Protein AF-A0A1B8FRL0-F1 (afdb_monomer)

Solvent-accessible surface area (backbone atoms only — not comparable to full-atom values): 14614 Å² total; per-residue (Å²): 137,57,70,70,60,54,52,58,45,58,75,68,48,76,83,68,97,55,94,63,95,62,62,78,92,55,54,67,42,92,89,38,50,56,71,70,42,67,33,28,34,38,44,54,77,81,71,46,61,66,55,52,24,30,45,52,52,53,57,55,42,36,40,50,78,87,56,102,54,35,40,46,79,61,64,74,80,49,64,23,73,52,76,58,55,95,91,50,58,76,37,49,47,80,60,46,39,52,46,57,55,28,57,75,41,50,28,51,93,36,44,50,68,48,98,86,72,48,64,35,46,56,68,92,59,64,54,44,37,34,31,39,65,66,18,44,53,26,54,32,29,37,42,36,23,63,43,48,72,36,45,77,68,38,72,44,60,38,45,47,77,52,46,33,62,51,46,43,40,28,69,73,66,63,42,55,42,54,57,43,65,76,68,33,66,68,64,66,28,67,75,76,50,51,71,44,67,42,60,48,40,68,68,64,57,46,62,80,47,32,91,79,74,42,83,82,66,68,53,72,70,50,43,50,53,45,46,45,66,35,31,64,66,44,66,63,40,15,60,76,48,70,22,36,28,68,77,71,60,78,85,56,56,51,81,94

Mean predicted aligned error: 7.61 Å

Radius of gyration: 21.05 Å; Cα contacts (8 Å, |Δi|>4): 402; chains: 1; bounding box: 63×31×58 Å

Sequence (256 aa):
MSQDTRDSYQERAPLRSSDGWFPAELASTGQNIQQSDRCSLIVPEPISPRNRALWAKIVLMLYHFDGPRITLFGGDMPTAIVRPNCAGPNPVTVEDFSTWSYVEPTVFENMAMTSTGTVVFHHWISGVFLADQETLDTGRLLLCDFYNNGSLRASARVWPMFTEDLYNFIVGLGKPVSGLIEDDGWINDEEAQAPEDMEKPILEILETKAKFFDVDERGAELWRQDIESYAPGYLEMEEAGGGMAVGYDHANFREC

Nearest PDB structures (foldseek):
  2vhh-assembly1_C  TM=4.995E-01  e=1.753E+00  Drosophila melanogaster
  5njt-assembly1_x  TM=2.965E-01  e=3.659E+00  Bacillus subtilis subsp. subtilis str. 168
  3sgg-assembly1_A  TM=3.737E-01  e=5.621E+00  Bacteroides thetaiotaomicron
  6qzk-assembly1_A  TM=3.964E-01  e=9.761E+00  Clostridium butyricum
  4x7r-assembly2_B  TM=1.863E-01  e=5.976E+00  Staphylococcus aureus subsp. aureus 21178

Structure (mmCIF, N/CA/C/O backbone):
data_AF-A0A1B8FRL0-F1
#
_entry.id   AF-A0A1B8FRL0-F1
#
loop_
_atom_site.group_PDB
_atom_site.id
_atom_site.type_symbol
_atom_site.label_atom_id
_atom_site.label_alt_id
_atom_site.label_comp_id
_atom_site.label_asym_id
_atom_site.label_entity_id
_atom_site.labe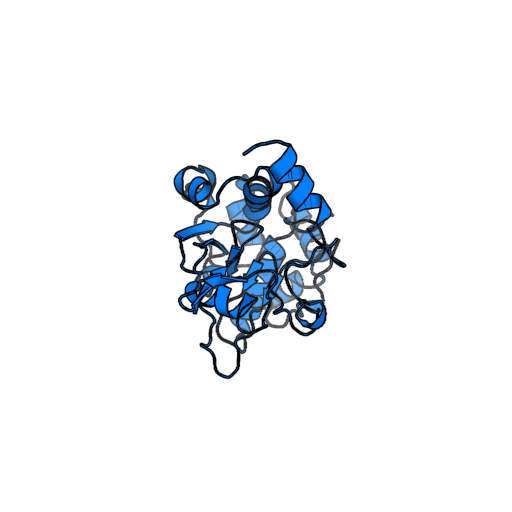l_seq_id
_atom_site.pdbx_PDB_ins_code
_atom_site.Cartn_x
_atom_site.Cartn_y
_atom_site.Cartn_z
_atom_site.occupancy
_atom_site.B_iso_or_equiv
_atom_site.auth_seq_id
_atom_site.auth_comp_id
_atom_site.auth_asym_id
_atom_site.auth_atom_id
_atom_site.pdbx_PDB_model_num
ATOM 1 N N . MET A 1 1 ? 40.681 8.228 -24.308 1.00 61.91 1 MET A N 1
ATOM 2 C CA . MET A 1 1 ? 39.744 9.152 -24.986 1.00 61.91 1 MET A CA 1
ATOM 3 C C . MET A 1 1 ? 40.361 10.543 -24.954 1.00 61.91 1 MET A C 1
ATOM 5 O O . MET A 1 1 ? 40.646 11.000 -23.852 1.00 61.91 1 MET A O 1
ATOM 9 N N . SER A 1 2 ? 40.650 11.158 -26.106 1.00 88.19 2 SER A N 1
ATOM 10 C CA . SER A 1 2 ? 41.210 12.522 -26.163 1.00 88.19 2 SER A CA 1
ATOM 11 C C . SER A 1 2 ? 40.104 13.578 -26.070 1.00 88.19 2 SER A C 1
ATOM 13 O O . SER A 1 2 ? 38.936 13.263 -26.307 1.00 88.19 2 SER A O 1
ATOM 15 N N . GLN A 1 3 ? 40.474 14.815 -25.734 1.00 85.69 3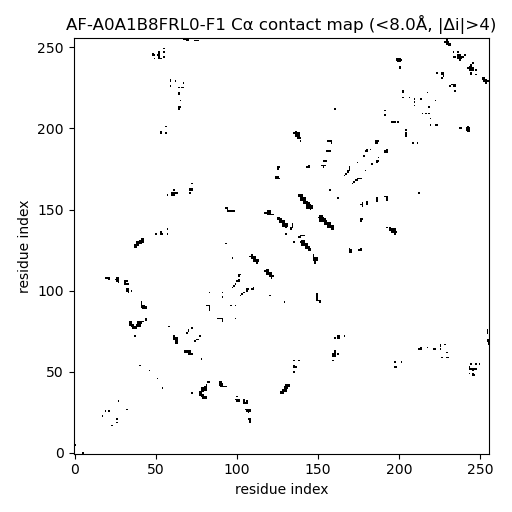 GLN A N 1
ATOM 16 C CA . GLN A 1 3 ? 39.544 15.946 -25.679 1.00 85.69 3 GLN A CA 1
ATOM 17 C C . GLN A 1 3 ? 38.886 16.196 -27.046 1.00 85.69 3 GLN A C 1
ATOM 19 O O . GLN A 1 3 ? 37.664 16.200 -27.131 1.00 85.69 3 GLN A O 1
ATOM 24 N N . ASP A 1 4 ? 39.676 16.183 -28.122 1.00 88.88 4 ASP A N 1
ATOM 25 C CA . ASP A 1 4 ? 39.189 16.330 -29.502 1.00 88.88 4 ASP A CA 1
ATOM 26 C C . ASP A 1 4 ? 38.116 15.297 -29.888 1.00 88.88 4 ASP A C 1
ATOM 28 O O . ASP A 1 4 ? 37.200 15.584 -30.656 1.00 88.88 4 ASP A O 1
ATOM 32 N N . THR A 1 5 ? 38.195 14.077 -29.336 1.00 84.75 5 THR A N 1
ATOM 33 C CA . THR A 1 5 ? 37.187 13.032 -29.595 1.00 84.75 5 THR A CA 1
ATOM 34 C C . THR A 1 5 ? 35.846 13.380 -28.943 1.00 84.75 5 THR A C 1
ATOM 36 O O . THR A 1 5 ? 34.791 13.100 -29.512 1.00 84.75 5 THR A O 1
ATOM 39 N N . ARG A 1 6 ? 35.878 13.975 -27.742 1.00 79.00 6 ARG A N 1
ATOM 40 C CA . ARG A 1 6 ? 34.675 14.389 -27.006 1.00 79.00 6 ARG A CA 1
ATOM 41 C C . ARG A 1 6 ? 34.032 15.608 -27.655 1.00 79.00 6 ARG A C 1
ATOM 43 O O . ARG A 1 6 ? 32.820 15.603 -27.847 1.00 79.00 6 ARG A O 1
ATOM 50 N N . ASP A 1 7 ? 34.842 16.582 -28.052 1.00 86.56 7 ASP A N 1
ATOM 51 C CA . ASP A 1 7 ? 34.367 17.819 -28.675 1.00 86.56 7 ASP A CA 1
ATOM 52 C C . ASP A 1 7 ? 33.749 17.525 -30.054 1.00 86.56 7 ASP A C 1
ATOM 54 O O . ASP A 1 7 ? 32.621 17.927 -30.326 1.00 86.56 7 ASP A O 1
ATOM 58 N N . SER A 1 8 ? 34.390 16.674 -30.867 1.00 86.00 8 SER A N 1
ATOM 59 C CA . SER A 1 8 ? 33.831 16.218 -32.151 1.00 86.00 8 SER A CA 1
ATOM 60 C C . SER A 1 8 ? 32.532 15.413 -32.005 1.00 86.00 8 SER A C 1
ATOM 62 O O . SER A 1 8 ? 31.704 15.390 -32.920 1.00 86.00 8 SER A O 1
ATOM 64 N N . TYR A 1 9 ? 32.341 14.694 -30.896 1.00 81.12 9 TYR A N 1
ATOM 65 C CA . TYR A 1 9 ? 31.063 14.039 -30.618 1.00 81.12 9 TYR A CA 1
ATOM 66 C C . TYR A 1 9 ? 29.990 15.069 -30.258 1.00 81.12 9 TYR A C 1
ATOM 68 O O . TYR A 1 9 ? 28.919 15.023 -30.847 1.00 81.12 9 TYR A O 1
ATOM 76 N N . GLN A 1 10 ? 30.287 16.008 -29.355 1.00 77.69 10 GLN A N 1
ATOM 77 C CA . GLN A 1 10 ? 29.355 17.060 -28.929 1.00 77.69 10 GLN A CA 1
ATOM 78 C C . GLN A 1 10 ? 28.904 17.950 -30.097 1.00 77.69 10 GLN A C 1
ATOM 80 O O . GLN A 1 10 ? 27.721 18.240 -30.214 1.00 77.69 10 GLN A O 1
ATOM 85 N N . GLU A 1 11 ? 29.808 18.315 -31.011 1.00 82.88 11 GLU A N 1
ATOM 86 C CA . GLU A 1 11 ? 29.469 19.114 -32.200 1.00 82.88 11 GLU A CA 1
ATOM 87 C C . GLU A 1 11 ? 28.570 18.374 -33.202 1.00 82.88 11 GLU A C 1
ATOM 89 O O . GLU A 1 11 ? 27.788 18.995 -33.921 1.00 82.88 11 GLU A O 1
ATOM 94 N N . ARG A 1 12 ? 28.692 17.043 -33.280 1.00 80.19 12 ARG A N 1
ATOM 95 C CA . ARG A 1 12 ? 27.896 16.201 -34.191 1.00 80.19 12 ARG A CA 1
ATOM 96 C C . ARG A 1 12 ? 26.628 15.662 -33.547 1.00 80.19 12 ARG A C 1
ATOM 98 O O . ARG A 1 12 ? 25.737 15.212 -34.265 1.00 80.19 12 ARG A O 1
ATOM 105 N N . ALA A 1 13 ? 26.571 15.647 -32.220 1.00 73.56 13 ALA A N 1
ATOM 106 C CA . ALA A 1 13 ? 25.409 15.210 -31.482 1.00 73.56 13 ALA A CA 1
ATOM 107 C C . ALA A 1 13 ? 24.308 16.261 -31.679 1.00 73.56 13 ALA A C 1
ATOM 109 O O . ALA A 1 13 ? 24.489 17.416 -31.292 1.00 73.56 13 ALA A O 1
ATOM 110 N N . PRO A 1 14 ? 23.173 15.904 -32.300 1.00 73.00 14 PRO A N 1
ATOM 111 C CA . PRO A 1 14 ? 22.072 16.840 -32.421 1.00 73.00 14 PRO A CA 1
ATOM 112 C C . PRO A 1 14 ? 21.607 17.239 -31.019 1.00 73.00 14 P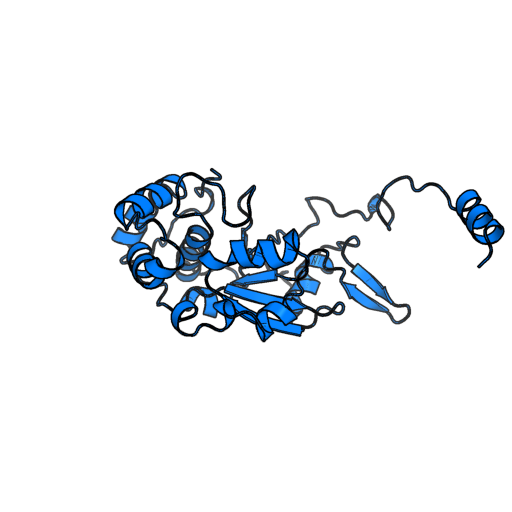RO A C 1
ATOM 114 O O . PRO A 1 14 ? 21.420 16.380 -30.151 1.00 73.00 14 PRO A O 1
ATOM 117 N N . LEU A 1 15 ? 21.401 18.540 -30.808 1.00 70.38 15 LEU A N 1
ATOM 118 C CA . LEU A 1 15 ? 20.682 19.015 -29.633 1.00 70.38 15 LEU A CA 1
ATOM 119 C C . LEU A 1 15 ? 19.299 18.368 -29.659 1.00 70.38 15 LEU A C 1
ATOM 121 O O . LEU A 1 15 ? 18.552 18.522 -30.629 1.00 70.38 15 LEU A O 1
ATOM 125 N N . ARG A 1 16 ? 18.983 17.594 -28.621 1.00 64.62 16 ARG A N 1
ATOM 126 C CA . ARG A 1 16 ? 17.664 16.980 -28.510 1.00 64.62 16 ARG A CA 1
ATOM 127 C C . ARG A 1 16 ? 16.624 18.084 -28.354 1.00 64.62 16 ARG A C 1
ATOM 129 O O . ARG A 1 16 ? 16.852 19.070 -27.661 1.00 64.62 16 ARG A O 1
ATOM 136 N N . SER A 1 17 ? 15.474 17.899 -28.992 1.00 67.75 17 SER A N 1
ATOM 137 C CA . SER A 1 17 ? 14.321 18.791 -28.841 1.00 67.75 17 SER A CA 1
ATOM 138 C C . SER A 1 17 ? 13.636 18.654 -27.477 1.00 67.75 17 SER A C 1
ATOM 140 O O . SER A 1 17 ? 12.813 19.495 -27.132 1.00 67.75 17 SER A O 1
ATOM 142 N N . SER A 1 18 ? 13.949 17.595 -26.725 1.00 66.62 18 SER A N 1
ATOM 143 C CA . SER A 1 18 ? 13.399 17.290 -25.403 1.00 66.62 18 SER A CA 1
ATOM 144 C C . SER A 1 18 ? 14.363 16.433 -24.581 1.00 66.62 18 SER A C 1
ATOM 146 O O . SER A 1 18 ? 15.203 15.728 -25.144 1.00 66.62 18 SER A O 1
ATOM 148 N N . ASP A 1 19 ? 14.162 16.408 -23.264 1.00 65.94 19 ASP A N 1
ATOM 149 C CA . ASP A 1 19 ? 14.911 15.550 -22.331 1.00 65.94 19 ASP A CA 1
ATOM 150 C C . ASP A 1 19 ? 14.568 14.050 -22.475 1.00 65.94 19 ASP A C 1
ATOM 152 O O . ASP A 1 19 ? 15.320 13.183 -22.025 1.00 65.94 19 ASP A O 1
ATOM 156 N N . GLY A 1 20 ? 13.461 13.732 -23.158 1.00 63.09 20 GLY A N 1
ATOM 157 C CA . GLY A 1 20 ? 13.030 12.368 -23.470 1.00 63.09 20 GLY A CA 1
ATOM 158 C C . GLY A 1 20 ? 14.021 11.592 -24.348 1.00 63.09 20 GLY A C 1
ATOM 159 O O . GLY A 1 20 ? 14.711 12.145 -25.208 1.00 63.09 20 GLY A O 1
ATOM 160 N N . TRP A 1 21 ? 14.100 10.279 -24.121 1.00 67.31 21 TRP A N 1
ATOM 161 C CA . TRP A 1 21 ? 15.004 9.372 -24.843 1.00 67.31 21 TRP A CA 1
ATOM 162 C C . TRP A 1 21 ? 14.361 8.764 -26.101 1.00 67.31 21 TRP A C 1
ATOM 164 O O . TRP A 1 21 ? 15.054 8.140 -26.904 1.00 67.31 21 TRP A O 1
ATOM 174 N N . PHE A 1 22 ? 13.060 8.980 -26.284 1.00 68.00 22 PHE A N 1
ATOM 175 C CA . PHE A 1 22 ? 12.208 8.471 -27.360 1.00 68.00 22 PHE A CA 1
ATOM 176 C C . PHE A 1 22 ? 11.482 9.639 -28.056 1.00 68.00 22 PHE A C 1
ATOM 178 O O . PHE A 1 22 ? 11.450 10.750 -27.519 1.00 68.00 22 PHE A O 1
ATOM 185 N N . PRO A 1 23 ? 10.932 9.414 -29.265 1.00 71.81 23 PRO A N 1
ATOM 186 C CA . PRO A 1 23 ? 10.092 10.393 -29.953 1.00 71.81 23 PRO A CA 1
ATOM 187 C C . PRO A 1 23 ? 8.960 10.910 -29.055 1.00 71.81 23 PRO A C 1
ATOM 189 O O . PRO A 1 23 ? 8.396 10.145 -28.274 1.00 71.81 23 PRO A O 1
ATOM 192 N N . ALA A 1 24 ? 8.612 12.192 -29.182 1.00 71.44 24 ALA A N 1
ATOM 193 C CA . ALA A 1 24 ? 7.592 12.834 -28.346 1.00 71.44 24 ALA A CA 1
ATOM 194 C C . ALA A 1 24 ? 6.209 12.172 -28.486 1.00 71.44 24 ALA A C 1
ATOM 196 O O . ALA A 1 24 ? 5.407 12.205 -27.560 1.00 71.44 24 ALA A O 1
ATOM 197 N N . GLU A 1 25 ? 5.944 11.532 -29.624 1.00 72.62 25 GLU A N 1
ATOM 198 C CA . GLU A 1 25 ? 4.721 10.778 -29.900 1.00 72.62 25 GLU A CA 1
ATOM 199 C C . GLU A 1 25 ? 4.607 9.489 -29.072 1.00 72.62 25 GLU A C 1
ATOM 201 O O . GLU A 1 25 ? 3.514 8.942 -28.948 1.00 72.62 25 GLU A O 1
ATOM 206 N N . LEU A 1 26 ? 5.727 8.999 -28.530 1.00 69.44 26 LEU A N 1
ATOM 207 C CA . LEU A 1 26 ? 5.799 7.828 -27.653 1.00 69.44 26 LEU A CA 1
ATOM 208 C C . LEU A 1 26 ? 5.949 8.210 -26.178 1.00 69.44 26 LEU A C 1
ATOM 210 O O . LEU A 1 26 ? 6.105 7.322 -25.346 1.00 69.44 26 LEU A O 1
ATOM 214 N N . ALA A 1 27 ? 5.930 9.504 -25.853 1.00 70.12 27 ALA A N 1
ATOM 215 C CA . ALA A 1 27 ? 5.978 9.929 -24.468 1.00 70.12 27 ALA A CA 1
ATOM 216 C C . ALA A 1 27 ? 4.708 9.492 -23.731 1.00 70.12 27 ALA A C 1
ATOM 218 O O . ALA A 1 27 ? 3.590 9.579 -24.254 1.00 70.12 27 ALA A O 1
ATOM 219 N N . SER A 1 28 ? 4.892 9.044 -22.497 1.00 66.62 28 SER A N 1
ATOM 220 C CA . SER A 1 28 ? 3.807 8.774 -21.571 1.00 66.62 28 SER A CA 1
ATOM 221 C C . SER A 1 28 ? 2.913 10.009 -21.424 1.00 66.62 28 SER A C 1
ATOM 223 O O . SER A 1 28 ? 3.363 11.151 -21.309 1.00 66.62 28 SER A O 1
ATOM 225 N N . THR A 1 29 ? 1.604 9.782 -21.466 1.00 65.69 29 THR A N 1
ATOM 226 C CA . THR A 1 29 ? 0.595 10.820 -21.239 1.00 65.69 29 THR A CA 1
ATOM 227 C C . THR A 1 29 ? -0.251 10.418 -20.043 1.00 65.69 29 THR A C 1
ATOM 229 O O . THR A 1 29 ? -0.350 9.234 -19.731 1.00 65.69 29 THR A O 1
ATOM 232 N N . GLY A 1 30 ? -0.942 11.369 -19.411 1.00 62.75 30 GLY A N 1
ATOM 233 C CA . GLY A 1 30 ? -1.872 11.051 -18.319 1.00 62.75 30 GLY A CA 1
ATOM 234 C C . GLY A 1 30 ? -3.011 10.092 -18.709 1.00 62.75 30 GLY A C 1
ATOM 235 O O . GLY A 1 30 ? -3.699 9.586 -17.834 1.00 62.75 30 GLY A O 1
ATOM 236 N N . GLN A 1 31 ? -3.216 9.826 -20.006 1.00 61.41 31 GLN A N 1
ATOM 237 C CA . GLN A 1 31 ? -4.183 8.840 -20.504 1.00 61.41 31 GLN A CA 1
ATOM 238 C C . GLN A 1 31 ? -3.603 7.424 -20.609 1.00 61.41 31 GLN A C 1
ATOM 240 O O . GLN A 1 31 ? -4.361 6.457 -20.639 1.00 61.41 31 GLN A O 1
ATOM 245 N N . ASN A 1 32 ? -2.275 7.309 -20.668 1.00 64.81 32 ASN A N 1
ATOM 246 C CA . ASN A 1 32 ? -1.558 6.075 -20.972 1.00 64.81 32 ASN A CA 1
ATOM 247 C C . ASN A 1 32 ? -0.664 5.653 -19.806 1.00 64.81 32 ASN A C 1
ATOM 249 O O . ASN A 1 32 ? 0.248 4.879 -20.020 1.00 64.81 32 ASN A O 1
ATOM 253 N N . ILE A 1 33 ? -0.845 6.201 -18.606 1.00 67.94 33 ILE A N 1
ATOM 254 C CA . ILE A 1 33 ? -0.109 5.796 -17.407 1.00 67.94 33 ILE A CA 1
ATOM 255 C C . ILE A 1 33 ? -1.107 5.074 -16.512 1.00 67.94 33 ILE A C 1
ATOM 257 O O . ILE A 1 33 ? -2.189 5.598 -16.235 1.00 67.94 33 ILE A O 1
ATOM 261 N N . GLN A 1 34 ? -0.760 3.864 -16.076 1.00 69.50 34 GLN A N 1
ATOM 262 C CA . GLN A 1 34 ? -1.512 3.232 -15.001 1.00 69.50 34 GLN A CA 1
ATOM 263 C C . GLN A 1 34 ? -1.371 4.104 -13.758 1.00 69.50 34 GLN A C 1
ATOM 265 O O . GLN A 1 34 ? -0.268 4.541 -13.440 1.00 69.50 34 GLN A O 1
ATOM 270 N N . GLN A 1 35 ? -2.472 4.360 -13.053 1.00 63.19 35 GLN A N 1
ATOM 271 C CA . GLN A 1 35 ? -2.399 5.019 -11.753 1.00 63.19 35 GLN A CA 1
ATOM 272 C C . GLN A 1 35 ? -1.668 4.075 -10.794 1.00 63.19 35 GLN A C 1
ATOM 274 O O . GLN A 1 35 ? -2.270 3.185 -10.204 1.00 63.19 35 GLN A O 1
ATOM 279 N N . SER A 1 36 ? -0.351 4.221 -10.715 1.00 58.50 36 SER A N 1
ATOM 280 C CA . SER A 1 36 ? 0.500 3.637 -9.693 1.00 58.50 36 SER A CA 1
ATOM 281 C C . SER A 1 36 ? 1.115 4.794 -8.943 1.00 58.50 36 SER A C 1
ATOM 283 O O . SER A 1 36 ? 1.705 5.686 -9.556 1.00 58.50 36 SER A O 1
ATOM 285 N N . ASP A 1 37 ? 0.969 4.764 -7.635 1.00 70.00 37 ASP A N 1
ATOM 286 C CA . ASP A 1 37 ? 1.491 5.801 -6.767 1.00 70.00 37 ASP A CA 1
ATOM 287 C C . ASP A 1 37 ? 2.382 5.160 -5.698 1.00 70.00 37 ASP A C 1
ATOM 289 O O . ASP A 1 37 ? 2.670 3.958 -5.763 1.00 70.00 37 ASP A O 1
ATOM 293 N N . ARG A 1 38 ? 2.870 5.942 -4.738 1.00 77.94 38 ARG A N 1
ATOM 294 C CA . ARG A 1 38 ? 3.867 5.494 -3.757 1.00 77.94 38 ARG A CA 1
ATOM 295 C C . ARG A 1 38 ? 3.410 4.275 -2.961 1.00 77.94 38 ARG A C 1
ATOM 297 O O . ARG A 1 38 ? 4.268 3.488 -2.563 1.00 77.94 38 ARG A O 1
ATOM 304 N N . CYS A 1 39 ? 2.099 4.089 -2.781 1.00 88.62 39 CYS A N 1
ATOM 305 C CA . CYS A 1 39 ? 1.508 2.859 -2.261 1.00 88.62 39 CYS A CA 1
ATOM 306 C C . CYS A 1 39 ? 0.394 2.324 -3.179 1.00 88.62 39 CYS A C 1
ATOM 308 O O . CYS A 1 39 ? -0.570 3.028 -3.473 1.00 88.62 39 CYS A O 1
ATOM 310 N N . SER A 1 40 ? 0.494 1.069 -3.625 1.00 92.00 40 SER A N 1
ATOM 311 C CA . SER A 1 40 ? -0.472 0.472 -4.563 1.00 92.00 40 SER A CA 1
ATOM 312 C C . SER A 1 40 ? -1.128 -0.801 -4.009 1.00 92.00 40 SER A C 1
ATOM 314 O O . SER A 1 40 ? -0.440 -1.743 -3.621 1.00 92.00 40 SER A O 1
ATOM 316 N N . LEU A 1 41 ? -2.463 -0.854 -4.000 1.00 94.94 41 LEU A N 1
ATOM 317 C CA . LEU A 1 41 ? -3.252 -2.012 -3.571 1.00 94.94 41 LEU A CA 1
ATOM 318 C C . LEU A 1 41 ? -3.398 -3.033 -4.708 1.00 94.94 41 LEU A C 1
ATOM 320 O O . LEU A 1 41 ? -4.016 -2.729 -5.726 1.00 94.94 41 LEU A O 1
ATOM 324 N N . ILE A 1 42 ? -2.899 -4.251 -4.496 1.00 95.00 42 ILE A N 1
ATOM 325 C CA . ILE A 1 42 ? -2.869 -5.382 -5.436 1.00 95.00 42 ILE A CA 1
ATOM 326 C C . ILE A 1 42 ? -3.729 -6.562 -4.940 1.00 95.00 42 ILE A C 1
ATOM 328 O O . ILE A 1 42 ? -3.241 -7.647 -4.625 1.00 95.00 42 ILE A O 1
ATOM 332 N N . VAL A 1 43 ? -5.044 -6.352 -4.851 1.00 95.81 43 VAL A N 1
ATOM 333 C CA . VAL A 1 43 ? -6.026 -7.377 -4.435 1.00 95.81 43 VAL A CA 1
ATOM 334 C C . VAL A 1 43 ? -6.973 -7.743 -5.581 1.00 95.81 43 VAL A C 1
ATOM 336 O O . VAL A 1 43 ? -7.013 -7.020 -6.577 1.00 95.81 43 VAL A O 1
ATOM 339 N N . PRO A 1 44 ? -7.716 -8.868 -5.499 1.00 95.00 44 PRO A N 1
ATOM 340 C CA . PRO A 1 44 ? -8.625 -9.255 -6.572 1.00 95.00 44 PRO A CA 1
ATOM 341 C C . PRO A 1 44 ? -9.671 -8.171 -6.867 1.00 95.00 44 PRO A C 1
ATOM 343 O O . PRO A 1 44 ? -10.334 -7.679 -5.951 1.00 95.00 44 PRO A O 1
ATOM 346 N N . GLU A 1 45 ? -9.850 -7.853 -8.148 1.00 91.38 45 GLU A N 1
ATOM 347 C CA . GLU A 1 45 ? -10.861 -6.915 -8.640 1.00 91.38 45 GLU A CA 1
ATOM 348 C C . GLU A 1 45 ? -12.117 -7.660 -9.152 1.00 91.38 45 GLU A C 1
ATOM 350 O O . GLU A 1 45 ? -11.993 -8.697 -9.811 1.00 91.38 45 GLU A O 1
ATOM 355 N N . PRO A 1 46 ? -13.340 -7.152 -8.909 1.00 92.81 46 PRO A N 1
ATOM 356 C CA . PRO A 1 46 ? -13.645 -5.938 -8.154 1.00 92.81 46 PRO A CA 1
ATOM 357 C C . PRO A 1 46 ? -13.396 -6.113 -6.649 1.00 92.81 46 PRO A C 1
ATOM 359 O O . PRO A 1 46 ? -13.759 -7.141 -6.072 1.00 92.81 46 PRO A O 1
ATOM 362 N N . ILE A 1 47 ? -12.830 -5.082 -6.016 1.00 94.06 47 ILE A N 1
ATOM 363 C CA . ILE A 1 47 ? -12.573 -5.065 -4.576 1.00 94.06 47 ILE A CA 1
ATOM 364 C C . ILE A 1 47 ? -13.836 -5.393 -3.763 1.00 94.06 47 ILE A C 1
ATOM 366 O O . ILE A 1 47 ? -14.917 -4.830 -3.965 1.00 94.06 47 ILE A O 1
ATOM 370 N N . SER A 1 48 ? -13.702 -6.315 -2.806 1.00 95.50 48 SER A N 1
ATOM 371 C CA . SER A 1 48 ? -14.803 -6.658 -1.904 1.00 95.50 48 SER A CA 1
ATOM 372 C C . SER A 1 48 ? -15.118 -5.491 -0.951 1.00 95.50 48 SER A C 1
ATOM 374 O O . SER A 1 48 ? -14.215 -4.728 -0.597 1.00 95.50 48 SER A O 1
ATOM 376 N N . PRO A 1 49 ? -16.365 -5.350 -0.457 1.00 96.00 49 PRO A N 1
ATOM 377 C CA . PRO A 1 49 ? -16.698 -4.304 0.514 1.00 96.00 49 PRO A CA 1
ATOM 378 C C . PRO A 1 49 ? -15.836 -4.363 1.785 1.00 96.00 49 PRO A C 1
ATOM 380 O O . PRO A 1 49 ? -15.444 -3.321 2.306 1.00 96.00 49 PRO A O 1
ATOM 383 N N . ARG A 1 50 ? -15.481 -5.578 2.233 1.00 96.50 50 ARG A N 1
ATOM 384 C CA . ARG A 1 50 ? -14.534 -5.808 3.334 1.00 96.50 50 ARG A CA 1
ATOM 385 C C . ARG A 1 50 ? -13.167 -5.218 3.000 1.00 96.50 50 ARG A C 1
ATOM 387 O O . ARG A 1 50 ? -12.678 -4.371 3.734 1.00 96.50 50 ARG A O 1
ATOM 394 N N . ASN A 1 51 ? -12.581 -5.617 1.873 1.00 97.38 51 ASN A N 1
ATOM 39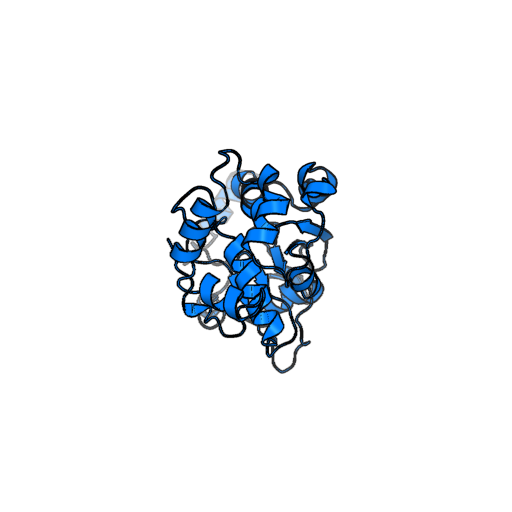5 C CA . ASN A 1 51 ? -11.249 -5.161 1.483 1.00 97.38 51 ASN A CA 1
ATOM 396 C C . ASN A 1 51 ? -11.206 -3.648 1.253 1.00 97.38 51 ASN A C 1
ATOM 398 O O . ASN A 1 51 ? -10.216 -3.013 1.592 1.00 97.38 51 ASN A O 1
ATOM 402 N N . ARG A 1 52 ? -12.291 -3.051 0.746 1.00 95.62 52 ARG A N 1
ATOM 403 C CA . ARG A 1 52 ? -12.401 -1.596 0.590 1.00 95.62 52 ARG A CA 1
ATOM 404 C C . ARG A 1 52 ? -12.409 -0.865 1.936 1.00 95.62 52 ARG A C 1
ATOM 406 O O . ARG A 1 52 ? -11.802 0.198 2.040 1.00 95.62 52 ARG A O 1
ATOM 413 N N . ALA A 1 53 ? -13.067 -1.422 2.954 1.00 97.19 53 ALA A N 1
ATOM 414 C CA . ALA A 1 53 ? -13.048 -0.871 4.310 1.00 97.19 53 ALA A CA 1
ATOM 415 C C . ALA A 1 53 ? -11.664 -1.019 4.969 1.00 97.19 53 ALA A C 1
ATOM 417 O O . ALA A 1 53 ? -11.154 -0.055 5.531 1.00 97.19 53 ALA A O 1
ATOM 418 N N . LEU A 1 54 ? -11.013 -2.180 4.827 1.00 97.69 54 LEU A N 1
ATOM 419 C CA . LEU A 1 54 ? -9.646 -2.390 5.329 1.00 97.69 54 LEU A CA 1
ATOM 420 C C . LEU A 1 54 ? -8.641 -1.471 4.623 1.00 97.69 54 LEU A C 1
ATOM 422 O O . LEU A 1 54 ? -7.766 -0.898 5.265 1.00 97.69 54 LEU A O 1
ATOM 426 N N . TRP A 1 55 ? -8.804 -1.262 3.313 1.00 96.25 55 TRP A N 1
ATOM 427 C CA . TRP A 1 55 ? -7.959 -0.346 2.554 1.00 96.25 55 TRP A CA 1
ATOM 428 C C . TRP A 1 55 ? -8.107 1.102 3.024 1.00 96.25 55 TRP A C 1
ATOM 430 O O . TRP A 1 55 ? -7.095 1.767 3.203 1.00 96.25 55 TRP A O 1
ATOM 440 N N . ALA A 1 56 ? -9.328 1.574 3.317 1.00 95.31 56 ALA A N 1
ATOM 441 C CA . ALA A 1 56 ? -9.522 2.907 3.907 1.00 95.31 56 ALA A CA 1
ATOM 442 C C . ALA A 1 56 ? -8.709 3.093 5.197 1.00 95.31 56 ALA A C 1
ATOM 444 O O . ALA A 1 56 ? -8.124 4.151 5.411 1.00 95.31 56 ALA A O 1
ATOM 445 N N . LYS A 1 57 ? -8.634 2.050 6.028 1.00 95.62 57 LYS A N 1
ATOM 446 C CA . LYS A 1 57 ? -7.861 2.069 7.270 1.00 95.62 57 LYS A CA 1
ATOM 447 C C . LYS A 1 57 ? -6.357 2.148 7.019 1.00 95.62 57 LYS A C 1
ATOM 449 O O . LYS A 1 57 ? -5.681 2.944 7.658 1.00 95.62 57 LYS A O 1
ATOM 454 N N . ILE A 1 58 ? -5.839 1.376 6.060 1.00 95.38 58 ILE A N 1
ATOM 455 C CA . ILE A 1 58 ? -4.432 1.477 5.639 1.00 95.38 58 ILE A CA 1
ATOM 456 C C . ILE A 1 58 ? -4.120 2.883 5.119 1.00 95.38 58 ILE A C 1
ATOM 458 O O . ILE A 1 58 ? -3.120 3.465 5.524 1.00 95.38 58 ILE A O 1
ATOM 462 N N . VAL A 1 59 ? -4.989 3.441 4.269 1.00 92.56 59 VAL A N 1
ATOM 463 C CA . VAL A 1 59 ? -4.842 4.800 3.725 1.00 92.56 59 VAL A CA 1
ATOM 464 C C . VAL A 1 59 ? -4.807 5.840 4.847 1.00 92.56 59 VAL A C 1
ATOM 466 O O . VAL A 1 59 ? -3.943 6.707 4.833 1.00 92.56 59 VAL A O 1
ATOM 469 N N . LEU A 1 60 ? -5.676 5.728 5.857 1.00 92.06 60 LEU A N 1
ATOM 470 C CA . LEU A 1 60 ? -5.642 6.601 7.037 1.00 92.06 60 LEU A CA 1
ATOM 471 C C . LEU A 1 60 ? -4.329 6.513 7.813 1.00 92.06 60 LEU A C 1
ATOM 473 O O . LEU A 1 60 ? -3.809 7.532 8.250 1.00 92.06 60 LEU A O 1
ATOM 477 N N . MET A 1 61 ? -3.766 5.315 7.957 1.00 92.50 61 MET A N 1
ATOM 478 C CA . MET A 1 61 ? -2.481 5.130 8.636 1.00 92.50 61 MET A CA 1
ATOM 479 C C . MET A 1 61 ? -1.274 5.629 7.822 1.00 92.50 61 MET A C 1
ATOM 481 O O . MET A 1 61 ? -0.153 5.581 8.322 1.00 92.50 61 MET A O 1
ATOM 485 N N . LEU A 1 62 ? -1.489 6.108 6.589 1.00 90.44 62 LEU A N 1
ATOM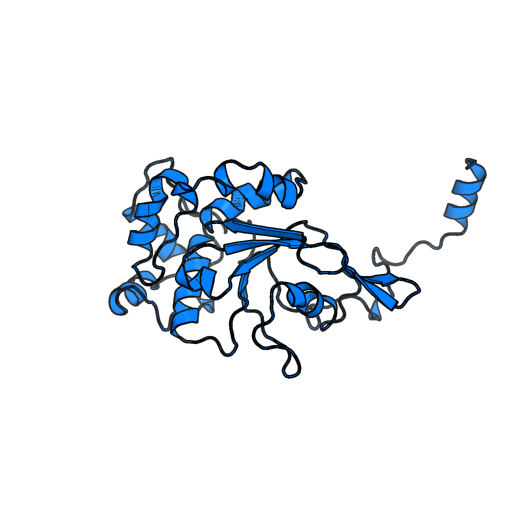 486 C CA . LEU A 1 62 ? -0.496 6.819 5.776 1.00 90.44 62 LEU A CA 1
ATOM 487 C C . LEU A 1 62 ? -0.552 8.347 5.947 1.00 90.44 62 LEU A C 1
ATOM 489 O O . LEU A 1 62 ? 0.162 9.070 5.245 1.00 90.44 62 LEU A O 1
ATOM 493 N N . TYR A 1 63 ? -1.379 8.849 6.865 1.00 88.06 63 TYR A N 1
ATOM 494 C CA . TYR A 1 63 ? -1.352 10.237 7.316 1.00 88.06 63 TYR A CA 1
ATOM 495 C C . TYR A 1 63 ? -0.516 10.392 8.586 1.00 88.06 63 TYR A C 1
ATOM 497 O O . TYR A 1 63 ? -0.270 9.435 9.321 1.00 88.06 63 TYR A O 1
ATOM 505 N N . HIS A 1 64 ? -0.103 11.628 8.851 1.00 84.44 64 HIS A N 1
ATOM 506 C CA . HIS A 1 64 ? 0.506 11.978 10.122 1.00 84.44 64 HIS A CA 1
ATOM 507 C C . HIS A 1 64 ? -0.517 11.967 11.263 1.00 84.44 64 HIS A C 1
ATOM 509 O O . HIS A 1 64 ? -1.659 12.372 11.098 1.00 84.44 64 HIS A O 1
ATOM 515 N N . PHE A 1 65 ? -0.070 11.574 12.453 1.00 84.44 65 PHE A N 1
ATOM 516 C CA . PHE A 1 65 ? -0.824 11.723 13.701 1.00 84.44 65 PHE A CA 1
ATOM 517 C C . PHE A 1 65 ? -0.092 12.663 14.672 1.00 84.44 65 PHE A C 1
ATOM 519 O O . PHE A 1 65 ? -0.181 12.501 15.890 1.00 84.44 65 PHE A O 1
ATOM 526 N N . ASP A 1 66 ? 0.641 13.660 14.155 1.00 76.38 66 ASP A N 1
ATOM 527 C CA . ASP A 1 66 ? 1.369 14.700 14.915 1.00 76.38 66 ASP A CA 1
ATOM 528 C C . ASP A 1 66 ? 0.815 16.133 14.699 1.00 76.38 66 ASP A C 1
ATOM 530 O O . ASP A 1 66 ? 1.323 17.105 15.263 1.00 76.38 66 ASP A O 1
ATOM 534 N N . GLY A 1 67 ? -0.272 16.273 13.935 1.00 66.75 67 GLY A N 1
ATOM 535 C CA . GLY A 1 67 ? -1.006 17.516 13.696 1.00 66.75 67 GLY A CA 1
ATOM 536 C C . GLY A 1 67 ? -1.477 17.622 12.243 1.00 66.75 67 GLY A C 1
ATOM 537 O O . GLY A 1 67 ? -1.264 16.695 11.467 1.00 66.75 67 GLY A O 1
ATOM 538 N N . PRO A 1 68 ? -2.089 18.751 11.827 1.00 60.22 68 PRO A N 1
ATOM 539 C CA . PRO A 1 68 ? -2.520 18.968 10.446 1.00 60.22 68 PRO A CA 1
ATOM 540 C C . PRO A 1 68 ? -1.302 19.179 9.533 1.00 60.22 68 PRO A C 1
ATOM 542 O O . PRO A 1 68 ? -0.940 20.301 9.173 1.00 60.22 68 PRO A O 1
ATOM 545 N N . ARG A 1 69 ? -0.627 18.080 9.219 1.00 59.75 69 ARG A N 1
ATOM 546 C CA . ARG A 1 69 ? 0.378 17.935 8.172 1.00 59.75 69 ARG A CA 1
ATOM 547 C C . ARG A 1 69 ? -0.182 17.029 7.074 1.00 59.75 69 ARG A C 1
ATOM 549 O O . ARG A 1 69 ? -1.222 16.397 7.258 1.00 59.75 69 ARG A O 1
ATOM 556 N N . ILE A 1 70 ? 0.508 17.048 5.934 1.00 65.19 70 ILE A N 1
ATOM 557 C CA . ILE A 1 70 ? 0.187 16.321 4.696 1.00 65.19 70 ILE A CA 1
ATOM 558 C C . ILE A 1 70 ? 0.284 14.792 4.951 1.00 65.19 70 ILE A C 1
ATOM 560 O O . ILE A 1 70 ? 0.399 14.338 6.081 1.00 65.19 70 ILE A O 1
ATOM 564 N N . THR A 1 71 ? 0.219 13.958 3.923 1.00 66.38 71 THR A N 1
ATOM 565 C CA . THR A 1 71 ? 0.527 12.519 3.980 1.00 66.38 71 THR A CA 1
ATOM 566 C C . THR A 1 71 ? 1.976 12.239 4.403 1.00 66.38 71 THR A C 1
ATOM 568 O O . THR A 1 71 ? 2.849 13.076 4.171 1.00 66.38 71 THR A O 1
ATOM 571 N N . LEU A 1 72 ? 2.261 11.023 4.896 1.00 69.44 72 LEU A N 1
ATOM 572 C CA . LEU A 1 72 ? 3.611 10.531 5.261 1.00 69.44 72 LEU A CA 1
ATOM 573 C C . LEU A 1 72 ? 4.626 10.539 4.103 1.00 69.44 72 LEU A C 1
ATOM 575 O O . LEU A 1 72 ? 5.806 10.248 4.265 1.00 69.44 72 LEU A O 1
ATOM 579 N N . PHE A 1 73 ? 4.169 10.829 2.895 1.00 65.62 73 PHE A N 1
ATOM 580 C CA . PHE A 1 73 ? 4.990 10.897 1.700 1.00 65.62 73 PHE A CA 1
ATOM 581 C C . PHE A 1 73 ? 5.160 12.346 1.193 1.00 65.62 73 PHE A C 1
ATOM 583 O O . PHE A 1 73 ? 6.047 12.612 0.378 1.00 65.62 73 PHE A O 1
ATOM 590 N N . GLY A 1 74 ? 4.363 13.303 1.669 1.00 59.41 74 GLY A N 1
ATOM 591 C CA . GLY A 1 74 ? 4.340 14.684 1.183 1.00 59.41 74 GLY A CA 1
ATOM 592 C C . GLY A 1 74 ? 3.722 14.838 -0.218 1.00 59.41 74 GLY A C 1
ATOM 593 O O . GLY A 1 74 ? 4.092 14.131 -1.159 1.00 59.41 74 GLY A O 1
ATOM 594 N N . GLY A 1 75 ? 2.825 15.820 -0.370 1.00 62.34 75 GLY A N 1
ATOM 595 C CA . GLY A 1 75 ? 2.051 16.093 -1.596 1.00 62.34 75 GLY A CA 1
ATOM 596 C C . GLY A 1 75 ? 0.670 15.413 -1.638 1.00 62.34 75 GLY A C 1
ATOM 597 O O . GLY A 1 75 ? 0.198 14.933 -0.606 1.00 62.34 75 GLY A O 1
ATOM 598 N N . ASP A 1 76 ? 0.050 15.400 -2.830 1.00 57.59 76 ASP A N 1
ATOM 599 C CA . ASP A 1 76 ? -1.245 14.757 -3.137 1.00 57.59 76 ASP A CA 1
ATOM 600 C C . ASP A 1 76 ? -1.275 13.278 -2.702 1.00 57.59 76 ASP A C 1
ATOM 602 O O . ASP A 1 76 ? -0.232 12.620 -2.631 1.00 57.59 76 ASP A O 1
ATOM 606 N N . MET A 1 77 ? -2.471 12.762 -2.389 1.00 58.84 77 MET A N 1
ATOM 607 C CA . MET A 1 77 ? -2.686 11.448 -1.764 1.00 58.84 77 MET A CA 1
ATOM 608 C C . MET A 1 77 ? -2.115 10.294 -2.600 1.00 58.84 77 MET A C 1
ATOM 610 O O . MET A 1 77 ? -2.741 9.887 -3.582 1.00 58.84 77 MET A O 1
ATOM 614 N N . PRO A 1 78 ? -0.991 9.670 -2.194 1.00 67.12 78 PRO A N 1
ATOM 615 C CA . PRO A 1 78 ? -0.186 8.890 -3.115 1.00 67.12 78 PRO A CA 1
ATOM 616 C C . PRO A 1 78 ? -0.547 7.402 -3.094 1.00 67.12 78 PRO A C 1
ATOM 618 O O . PRO A 1 78 ? 0.323 6.526 -3.009 1.00 67.12 78 PRO A O 1
ATOM 621 N N . THR A 1 79 ? -1.845 7.100 -3.101 1.00 84.25 79 THR A N 1
ATOM 622 C CA . THR A 1 79 ? -2.344 5.725 -3.028 1.00 84.25 79 THR A CA 1
ATOM 623 C C . THR A 1 79 ? -3.151 5.363 -4.262 1.00 84.25 79 THR A C 1
ATOM 625 O O . THR A 1 79 ? -3.956 6.156 -4.745 1.00 84.25 79 THR A O 1
ATOM 628 N N . ALA A 1 80 ? -2.968 4.146 -4.764 1.00 86.44 80 ALA A N 1
ATOM 629 C CA . ALA A 1 80 ? -3.679 3.668 -5.940 1.00 86.44 80 ALA A CA 1
ATOM 630 C C . ALA A 1 80 ? -4.291 2.285 -5.720 1.00 86.44 80 ALA A C 1
ATOM 632 O O . ALA A 1 80 ? -3.730 1.441 -5.025 1.00 86.44 80 ALA A O 1
ATOM 633 N N . ILE A 1 81 ? -5.437 2.035 -6.357 1.00 90.06 81 ILE A N 1
ATOM 634 C CA . ILE A 1 81 ? -6.004 0.690 -6.491 1.00 90.06 81 ILE A CA 1
ATOM 635 C C . ILE A 1 81 ? -5.610 0.166 -7.866 1.00 90.06 81 ILE A C 1
ATOM 637 O O . ILE A 1 81 ? -6.015 0.727 -8.888 1.00 90.06 81 ILE A O 1
ATOM 641 N N . VAL A 1 82 ? -4.826 -0.909 -7.886 1.00 90.44 82 VAL A N 1
ATOM 642 C CA . VAL A 1 82 ? -4.363 -1.537 -9.121 1.00 90.44 82 VAL A CA 1
ATOM 643 C C . VAL A 1 82 ? -5.547 -2.183 -9.823 1.00 90.44 82 VAL A C 1
ATOM 645 O O . VAL A 1 82 ? -6.215 -3.055 -9.271 1.00 90.44 82 VAL A O 1
ATOM 648 N N . ARG A 1 83 ? -5.799 -1.758 -11.064 1.00 89.19 83 ARG A N 1
ATOM 649 C CA . ARG A 1 83 ? -6.817 -2.355 -11.931 1.00 89.19 83 ARG A CA 1
ATOM 650 C C . ARG A 1 83 ? -6.140 -3.267 -12.948 1.00 89.19 83 ARG A C 1
ATOM 652 O O . ARG A 1 83 ? -5.465 -2.757 -13.848 1.00 89.19 83 ARG A O 1
ATOM 659 N N . PRO A 1 84 ? -6.310 -4.594 -12.835 1.00 87.00 84 PRO A N 1
ATOM 660 C CA . PRO A 1 84 ? -5.761 -5.511 -13.814 1.00 87.00 84 PRO A CA 1
ATOM 661 C C . PRO A 1 84 ? -6.345 -5.274 -15.206 1.00 87.00 84 PRO A C 1
ATOM 663 O O . PRO A 1 84 ? -7.515 -4.909 -15.363 1.00 87.00 84 PRO A O 1
ATOM 666 N N . ASN A 1 85 ? -5.550 -5.552 -16.234 1.00 84.00 85 ASN A N 1
ATOM 667 C CA . ASN A 1 85 ? -6.061 -5.665 -17.591 1.00 84.00 85 ASN A CA 1
ATOM 668 C C . ASN A 1 85 ? -7.072 -6.823 -17.678 1.00 84.00 85 ASN A C 1
ATOM 670 O O . ASN A 1 85 ? -6.863 -7.879 -17.086 1.00 84.00 85 ASN A O 1
ATOM 674 N N . CYS A 1 86 ? -8.141 -6.668 -18.465 1.00 81.44 86 CYS A N 1
ATOM 675 C CA . CYS A 1 86 ? -9.146 -7.718 -18.680 1.00 81.44 86 CYS A CA 1
ATOM 676 C C . CYS A 1 86 ? -8.556 -9.046 -19.191 1.00 81.44 86 CYS A C 1
ATOM 678 O O . CYS A 1 86 ? -9.163 -10.095 -18.995 1.00 81.44 86 CYS A O 1
ATOM 680 N N . ALA A 1 87 ? -7.411 -8.999 -19.878 1.00 82.56 87 ALA A N 1
ATOM 681 C CA . ALA A 1 87 ? -6.703 -10.178 -20.375 1.00 82.56 87 ALA A CA 1
ATOM 682 C C . ALA A 1 87 ? -5.552 -10.646 -19.460 1.00 82.56 87 ALA A C 1
ATOM 684 O O . ALA A 1 87 ? -4.938 -11.674 -19.744 1.00 82.56 87 ALA A O 1
ATOM 685 N N . GLY A 1 88 ? -5.240 -9.883 -18.410 1.00 82.56 88 GLY A N 1
ATOM 686 C CA . GLY A 1 88 ? -4.144 -10.143 -17.483 1.00 82.56 88 GLY A CA 1
ATOM 687 C C . GLY A 1 88 ? -4.562 -10.968 -16.261 1.00 82.56 88 GLY A C 1
ATOM 688 O O . GLY A 1 88 ? -5.740 -11.307 -16.098 1.00 82.56 88 GLY A O 1
ATOM 689 N N . PRO A 1 89 ? -3.599 -11.313 -15.391 1.00 87.50 89 PRO A N 1
ATOM 690 C CA . PRO A 1 89 ? -3.887 -11.956 -14.116 1.00 87.50 89 PRO A CA 1
ATOM 691 C C . PRO A 1 89 ? -4.690 -11.021 -13.207 1.00 87.50 89 PRO A C 1
ATOM 693 O O . PRO A 1 89 ? -4.492 -9.810 -13.205 1.00 87.50 89 PRO A O 1
ATOM 696 N N . ASN A 1 90 ? -5.597 -11.592 -12.418 1.00 90.62 90 ASN A N 1
ATOM 697 C CA . ASN A 1 90 ? -6.368 -10.869 -11.415 1.00 90.62 90 ASN A CA 1
ATOM 698 C C . ASN A 1 90 ? -6.322 -11.654 -10.092 1.00 90.62 90 ASN A C 1
ATOM 700 O O . ASN A 1 9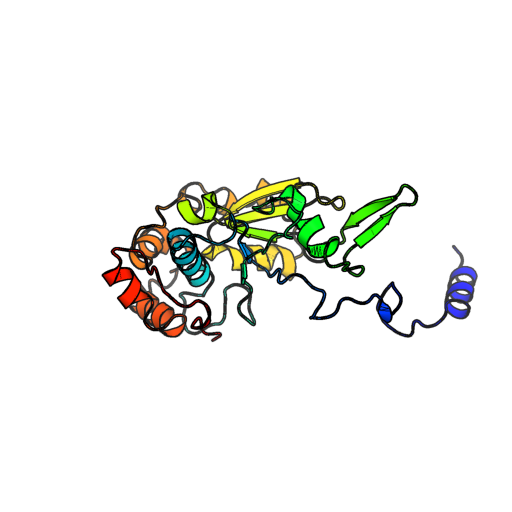0 ? -6.920 -12.735 -10.023 1.00 90.62 90 ASN A O 1
ATOM 704 N N . PRO A 1 91 ? -5.618 -11.155 -9.060 1.00 93.56 91 PRO A N 1
ATOM 705 C CA . PRO A 1 91 ? -4.963 -9.844 -8.983 1.00 93.56 91 PRO A CA 1
ATOM 706 C C . PRO A 1 91 ? -3.664 -9.758 -9.799 1.00 93.56 91 PRO A C 1
ATOM 708 O O . PRO A 1 91 ? -3.100 -10.781 -10.186 1.00 93.56 91 PRO A O 1
ATOM 711 N N . VAL A 1 92 ? -3.173 -8.533 -10.010 1.00 92.56 92 VAL A N 1
ATOM 712 C CA . VAL A 1 92 ? -1.772 -8.302 -10.403 1.00 92.56 92 VAL A CA 1
ATOM 713 C C . VAL A 1 92 ? -0.880 -8.786 -9.260 1.00 92.56 92 VAL A C 1
ATOM 715 O O . VAL A 1 92 ? -1.123 -8.436 -8.106 1.00 92.56 92 VAL A O 1
ATOM 718 N N . THR A 1 93 ? 0.127 -9.605 -9.556 1.00 93.12 93 THR A N 1
ATOM 719 C CA . THR A 1 93 ? 1.084 -10.071 -8.544 1.00 93.12 93 THR A CA 1
ATOM 720 C C . THR A 1 93 ? 2.237 -9.084 -8.382 1.00 93.12 93 THR A C 1
ATOM 722 O O . THR A 1 93 ? 2.428 -8.181 -9.196 1.00 93.12 93 THR A O 1
ATOM 725 N N . VAL A 1 94 ? 3.042 -9.274 -7.336 1.00 92.88 94 VAL A N 1
ATOM 726 C CA . VAL A 1 94 ? 4.262 -8.487 -7.113 1.00 92.88 94 VAL A CA 1
ATOM 727 C C . VAL A 1 94 ? 5.216 -8.619 -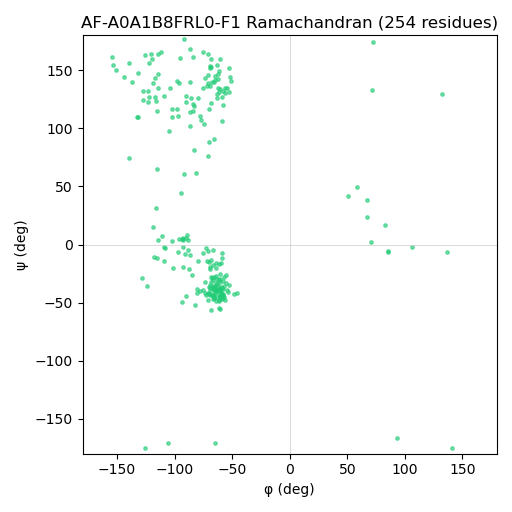8.305 1.00 92.88 94 VAL A C 1
ATOM 729 O O . VAL A 1 94 ? 5.764 -7.625 -8.768 1.00 92.88 94 VAL A O 1
ATOM 732 N N . GLU A 1 95 ? 5.381 -9.828 -8.841 1.00 91.38 95 GLU A N 1
ATOM 733 C CA . GLU A 1 95 ? 6.258 -10.116 -9.979 1.00 91.38 95 GLU A CA 1
ATOM 734 C C . GLU A 1 95 ? 5.753 -9.506 -11.292 1.00 91.38 95 GLU A C 1
ATOM 736 O O . GLU A 1 95 ? 6.555 -9.101 -12.134 1.00 91.38 95 GLU A O 1
ATOM 741 N N . ASP A 1 96 ? 4.434 -9.411 -11.462 1.00 91.31 96 ASP A N 1
ATOM 742 C CA . ASP A 1 96 ? 3.819 -8.839 -12.660 1.00 91.31 96 ASP A CA 1
ATOM 743 C C . ASP A 1 96 ? 3.666 -7.310 -12.575 1.00 91.31 96 ASP A C 1
ATOM 745 O O . ASP A 1 96 ? 3.372 -6.662 -13.584 1.00 91.31 96 ASP A O 1
ATOM 749 N N . PHE A 1 97 ? 3.913 -6.708 -11.405 1.00 91.00 97 PHE A N 1
ATOM 750 C CA . PHE A 1 97 ? 3.675 -5.288 -11.144 1.00 91.00 97 PHE A CA 1
ATOM 751 C C . PHE A 1 97 ? 4.420 -4.360 -12.112 1.00 91.00 97 PHE A C 1
ATOM 753 O O . PHE A 1 97 ? 3.816 -3.439 -12.657 1.00 91.00 97 PHE A O 1
ATOM 760 N N . SER A 1 98 ? 5.705 -4.609 -12.393 1.00 89.75 98 SER A N 1
ATOM 761 C CA . SER A 1 98 ? 6.483 -3.779 -13.333 1.00 89.75 98 SER A CA 1
ATOM 762 C C . SER A 1 98 ? 5.975 -3.891 -14.773 1.00 89.75 98 SER A C 1
ATOM 764 O O . SER A 1 98 ? 5.957 -2.905 -15.513 1.00 89.75 98 SER A O 1
ATOM 766 N N . THR A 1 99 ? 5.518 -5.078 -15.177 1.00 89.94 99 THR A N 1
ATOM 767 C CA . THR A 1 99 ? 4.902 -5.286 -16.495 1.00 89.94 99 THR A CA 1
ATOM 768 C C . THR A 1 99 ? 3.581 -4.529 -16.586 1.00 89.94 99 THR A C 1
ATOM 770 O O . THR A 1 99 ? 3.365 -3.789 -17.546 1.00 89.94 99 THR A O 1
ATOM 773 N N . TRP A 1 100 ? 2.735 -4.652 -15.564 1.00 89.81 100 TRP A N 1
ATOM 774 C CA . TRP A 1 100 ? 1.479 -3.916 -15.469 1.00 89.81 100 TRP A CA 1
ATOM 775 C C . TRP A 1 100 ? 1.701 -2.394 -15.463 1.00 89.81 100 TRP A C 1
ATOM 777 O O . TRP A 1 100 ? 1.035 -1.680 -16.205 1.00 89.81 100 TRP A O 1
ATOM 787 N N . SER A 1 101 ? 2.671 -1.895 -14.691 1.00 87.25 101 SER A N 1
ATOM 788 C CA . SER A 1 101 ? 2.928 -0.460 -14.506 1.00 87.25 101 SER A CA 1
ATOM 789 C C . SER A 1 101 ? 3.582 0.207 -15.722 1.00 87.25 101 SER A C 1
ATOM 791 O O . SER A 1 101 ? 3.292 1.371 -15.997 1.00 87.25 101 SER A O 1
ATOM 793 N N . TYR A 1 102 ? 4.427 -0.508 -16.481 1.00 87.44 102 TYR A N 1
ATOM 794 C CA . TYR A 1 102 ? 5.221 0.107 -17.557 1.00 87.44 102 TYR A CA 1
ATOM 795 C C . TYR A 1 102 ? 5.033 -0.513 -18.945 1.00 87.44 102 TYR A C 1
ATOM 797 O O . TYR A 1 102 ? 5.050 0.214 -19.938 1.00 87.44 102 TYR A O 1
ATOM 805 N N . VAL A 1 103 ? 4.846 -1.832 -19.058 1.00 88.56 103 VAL A N 1
ATOM 806 C CA . VAL A 1 103 ? 4.751 -2.505 -20.369 1.00 88.56 103 VAL A CA 1
ATOM 807 C C . VAL A 1 103 ? 3.349 -2.386 -20.946 1.00 88.56 103 VAL A C 1
ATOM 809 O O . VAL A 1 103 ? 3.205 -1.953 -22.087 1.00 88.56 103 VAL A O 1
ATOM 812 N N . GLU A 1 104 ? 2.321 -2.748 -20.175 1.00 87.19 104 GLU A N 1
ATOM 813 C CA . GLU A 1 104 ? 0.923 -2.652 -20.615 1.00 87.19 104 GLU A CA 1
ATOM 814 C C . GLU A 1 104 ? 0.528 -1.230 -21.062 1.00 87.19 104 GLU A C 1
ATOM 816 O O . GLU A 1 104 ? -0.029 -1.092 -22.153 1.00 87.19 104 GLU A O 1
ATOM 821 N N . PRO A 1 105 ? 0.842 -0.169 -20.289 1.00 82.88 105 PRO A N 1
ATOM 822 C CA . PRO A 1 105 ? 0.617 1.218 -20.698 1.00 82.88 105 PRO A CA 1
ATOM 823 C C . PRO A 1 105 ? 1.613 1.765 -21.733 1.00 82.88 105 PRO A C 1
ATOM 825 O O . PRO A 1 105 ? 1.418 2.868 -22.242 1.00 82.88 105 PRO A O 1
ATOM 828 N N . THR A 1 106 ? 2.677 1.029 -22.071 1.00 83.88 106 THR A N 1
ATOM 829 C CA . THR A 1 106 ? 3.771 1.475 -22.954 1.00 83.88 106 THR A CA 1
ATOM 830 C C . THR A 1 106 ? 4.502 2.741 -22.472 1.00 83.88 106 THR A C 1
ATOM 832 O O . THR A 1 106 ? 4.726 3.679 -23.231 1.00 83.88 106 THR A O 1
ATOM 835 N N . VAL A 1 107 ? 4.916 2.761 -21.201 1.00 84.12 107 VAL A N 1
ATOM 836 C CA . VAL A 1 107 ? 5.688 3.858 -20.583 1.00 84.12 107 VAL A CA 1
ATOM 837 C C . VAL A 1 107 ? 7.175 3.688 -20.911 1.00 84.12 107 VAL A C 1
ATOM 839 O O . VAL A 1 107 ? 7.957 3.141 -20.129 1.00 84.12 107 VAL A O 1
ATOM 842 N N . PHE A 1 108 ? 7.574 4.116 -22.111 1.00 81.44 108 PHE A N 1
ATOM 843 C CA . PHE A 1 108 ? 8.944 3.965 -22.620 1.00 81.44 108 PHE A CA 1
ATOM 844 C C . PHE A 1 108 ? 9.995 4.738 -21.798 1.00 81.44 108 PHE A C 1
ATOM 846 O O . PHE A 1 108 ? 11.169 4.381 -21.812 1.00 81.44 108 PHE A O 1
ATOM 853 N N . GLU A 1 109 ? 9.583 5.745 -21.027 1.00 80.56 109 GLU A N 1
ATOM 854 C CA . GLU A 1 109 ? 10.370 6.468 -20.016 1.00 80.56 109 GLU A CA 1
ATOM 855 C C . GLU A 1 109 ? 11.039 5.536 -19.002 1.00 80.56 109 GLU A C 1
ATOM 857 O O . GLU A 1 109 ? 12.135 5.816 -18.509 1.00 80.56 109 GLU A O 1
ATOM 862 N N . ASN A 1 110 ? 10.355 4.443 -18.671 1.00 83.06 110 ASN A N 1
ATOM 863 C CA . ASN A 1 110 ? 10.701 3.547 -17.580 1.00 83.06 110 ASN A CA 1
ATOM 864 C C . ASN A 1 110 ? 11.176 2.184 -18.079 1.00 83.06 110 ASN A C 1
ATOM 866 O O . ASN A 1 110 ? 11.389 1.284 -17.267 1.00 83.06 110 ASN A O 1
ATOM 870 N N . MET A 1 111 ? 11.374 2.012 -19.388 1.00 86.69 111 MET A N 1
ATOM 871 C CA . MET A 1 111 ? 11.861 0.754 -19.939 1.00 86.69 111 MET A CA 1
ATOM 872 C C . MET A 1 111 ? 12.808 0.933 -21.124 1.00 86.69 111 MET A C 1
ATOM 874 O O . MET A 1 111 ? 12.642 1.790 -21.984 1.00 86.69 111 MET A O 1
ATOM 878 N N . ALA A 1 112 ? 13.792 0.049 -21.197 1.00 87.06 112 ALA A N 1
ATOM 879 C CA . ALA A 1 112 ? 14.652 -0.166 -22.346 1.00 87.06 112 ALA A CA 1
ATOM 880 C C . ALA A 1 112 ? 14.522 -1.620 -22.813 1.00 87.06 112 ALA A C 1
ATOM 882 O O . ALA A 1 112 ? 14.048 -2.488 -22.082 1.00 87.06 112 ALA A O 1
ATOM 883 N N . MET A 1 113 ? 14.969 -1.907 -24.033 1.00 87.69 113 MET A N 1
ATOM 884 C CA . MET A 1 113 ? 15.000 -3.269 -24.562 1.00 87.69 113 MET A CA 1
ATOM 885 C C . MET A 1 113 ? 16.420 -3.628 -24.988 1.00 87.69 113 MET A C 1
ATOM 887 O O . MET A 1 113 ? 17.091 -2.858 -25.678 1.00 87.69 113 MET A O 1
ATOM 891 N N . THR A 1 114 ? 16.893 -4.802 -24.577 1.00 86.31 114 THR A N 1
ATOM 892 C CA . THR A 1 114 ? 18.173 -5.340 -25.046 1.00 86.31 114 THR A CA 1
ATOM 893 C C . THR A 1 114 ? 18.070 -5.783 -26.509 1.00 86.31 114 THR A C 1
ATOM 895 O O . THR A 1 114 ? 16.984 -6.024 -27.035 1.00 86.31 114 THR A O 1
ATOM 898 N N . SER A 1 115 ? 19.209 -5.982 -27.178 1.00 86.50 115 SER A N 1
ATOM 899 C CA . SER A 1 115 ? 19.239 -6.498 -28.558 1.00 86.50 115 SER A CA 1
ATOM 900 C C . SER A 1 115 ? 18.631 -7.898 -28.717 1.00 86.50 115 SER A C 1
ATOM 902 O O . SER A 1 115 ? 18.313 -8.299 -29.834 1.00 86.50 115 SER A O 1
ATOM 904 N N . THR A 1 116 ? 18.458 -8.642 -27.621 1.00 90.56 116 THR A N 1
ATOM 905 C CA . THR A 1 116 ? 17.814 -9.962 -27.595 1.00 90.56 116 THR A CA 1
ATOM 906 C C . THR A 1 116 ? 16.314 -9.898 -27.299 1.00 90.56 116 THR A C 1
ATOM 908 O O . THR A 1 116 ? 15.688 -10.945 -27.169 1.00 90.56 116 THR A O 1
ATOM 911 N N . GLY A 1 117 ? 15.733 -8.700 -27.183 1.00 84.31 117 GLY A N 1
ATOM 912 C CA . GLY A 1 117 ? 14.307 -8.513 -26.907 1.00 84.31 117 GLY A CA 1
ATOM 913 C C . GLY A 1 117 ? 13.927 -8.614 -25.428 1.00 84.31 117 GLY A C 1
ATOM 914 O O . GLY A 1 117 ? 12.757 -8.804 -25.113 1.00 84.31 117 GLY A O 1
ATOM 915 N N . THR A 1 118 ? 14.889 -8.511 -24.508 1.00 88.38 118 THR A N 1
ATOM 916 C CA . THR A 1 118 ? 14.608 -8.517 -23.065 1.00 88.38 118 THR A CA 1
ATOM 917 C C . THR A 1 118 ? 14.275 -7.103 -22.607 1.00 88.38 118 THR A C 1
ATOM 919 O O . THR A 1 118 ? 15.063 -6.187 -22.841 1.00 88.38 118 THR A O 1
ATOM 922 N N . VAL A 1 119 ? 13.127 -6.927 -21.952 1.00 90.44 119 VAL A N 1
ATOM 923 C CA . VAL A 1 119 ? 12.746 -5.647 -21.344 1.00 90.44 119 VAL A CA 1
ATOM 924 C C . VAL A 1 119 ? 13.549 -5.437 -20.064 1.00 90.44 119 VAL A C 1
ATOM 926 O O . VAL A 1 119 ? 13.713 -6.354 -19.260 1.00 90.44 119 VAL A O 1
ATOM 929 N N . VAL A 1 120 ? 14.071 -4.228 -19.903 1.00 91.31 120 VAL A N 1
ATOM 930 C CA . VAL A 1 120 ? 14.796 -3.766 -18.725 1.00 91.31 120 VAL A CA 1
ATOM 931 C C . VAL A 1 120 ? 14.080 -2.534 -18.197 1.00 91.31 120 VAL A C 1
ATOM 933 O O . VAL A 1 120 ? 13.922 -1.558 -18.920 1.00 91.31 120 VAL A O 1
ATOM 936 N N . PHE A 1 121 ? 13.661 -2.573 -16.945 1.00 89.25 121 PHE A N 1
ATOM 937 C CA . PHE A 1 121 ? 12.987 -1.496 -16.249 1.00 89.25 121 PHE A CA 1
ATOM 938 C C . PHE A 1 121 ? 13.983 -0.529 -15.612 1.00 89.25 121 PHE A C 1
ATOM 940 O O . PHE A 1 121 ? 14.993 -0.921 -15.017 1.00 89.25 121 PHE A O 1
ATOM 947 N N . HIS A 1 122 ? 13.654 0.752 -15.712 1.00 81.06 122 HIS A N 1
ATOM 948 C CA . HIS A 1 122 ? 14.318 1.847 -15.030 1.00 81.06 122 HIS A CA 1
ATOM 949 C C . HIS A 1 122 ? 13.427 2.322 -13.881 1.00 81.06 122 HIS A C 1
ATOM 951 O O . HIS A 1 122 ? 12.495 3.107 -14.065 1.00 81.06 122 HIS A O 1
ATOM 957 N N . HIS A 1 123 ? 13.729 1.835 -12.678 1.00 72.81 123 HIS A N 1
ATOM 958 C CA . HIS A 1 123 ? 13.120 2.321 -11.445 1.00 72.81 123 HIS A CA 1
ATOM 959 C C . HIS A 1 123 ? 13.922 3.527 -10.946 1.00 72.81 123 HIS A C 1
ATOM 961 O O . HIS A 1 123 ? 15.017 3.373 -10.408 1.00 72.81 123 HIS A O 1
ATOM 967 N N . TRP A 1 124 ? 13.401 4.736 -11.170 1.00 64.62 124 TRP A N 1
ATOM 968 C CA . TRP A 1 124 ? 14.040 5.983 -10.721 1.00 64.62 124 TRP A CA 1
ATOM 969 C C . TRP A 1 124 ? 14.119 6.093 -9.195 1.00 64.62 124 TRP A C 1
ATOM 971 O O . TRP A 1 124 ? 15.029 6.729 -8.672 1.00 64.62 124 TRP A O 1
ATOM 981 N N . ILE A 1 125 ? 13.189 5.444 -8.496 1.00 64.12 125 ILE A N 1
ATOM 982 C CA . ILE A 1 125 ? 13.182 5.282 -7.046 1.00 64.12 125 ILE A CA 1
ATOM 983 C C . ILE A 1 125 ? 13.312 3.785 -6.770 1.00 64.12 125 ILE A C 1
ATOM 985 O O . ILE A 1 125 ? 12.520 2.989 -7.275 1.00 64.12 125 ILE A O 1
ATOM 989 N N . SER A 1 126 ? 14.332 3.386 -6.009 1.00 65.19 126 SER A N 1
ATOM 990 C CA . SER A 1 126 ? 14.473 1.999 -5.568 1.00 65.19 126 SER A CA 1
ATOM 991 C C . SER A 1 126 ? 13.452 1.746 -4.467 1.00 65.19 126 SER A C 1
ATOM 993 O O . SER A 1 126 ? 13.666 2.208 -3.359 1.00 65.19 126 SER A O 1
ATOM 995 N N . GLY A 1 127 ? 12.349 1.061 -4.745 1.00 80.56 127 GLY A N 1
ATOM 996 C CA . GLY A 1 127 ? 11.372 0.718 -3.712 1.00 80.56 127 GLY A CA 1
ATOM 997 C C . GLY A 1 127 ? 9.942 1.030 -4.096 1.00 80.56 127 GLY A C 1
ATOM 998 O O . GLY A 1 127 ? 9.633 2.151 -4.491 1.00 80.56 127 GLY A O 1
ATOM 999 N N . VAL A 1 128 ? 9.068 0.043 -3.935 1.00 88.06 128 VAL A N 1
ATOM 1000 C CA . VAL A 1 128 ? 7.622 0.195 -4.117 1.00 88.06 128 VAL A CA 1
ATOM 1001 C C . VAL A 1 128 ? 6.929 -0.323 -2.866 1.00 88.06 128 VAL A C 1
ATOM 1003 O O . VAL A 1 128 ? 7.250 -1.423 -2.413 1.00 88.06 128 VAL A O 1
ATOM 1006 N N . PHE A 1 129 ? 5.979 0.440 -2.321 1.00 92.12 129 PHE A N 1
ATOM 1007 C CA . PHE A 1 129 ? 5.071 -0.079 -1.304 1.00 92.12 129 PHE A CA 1
ATOM 1008 C C . PHE A 1 129 ? 3.840 -0.673 -1.984 1.00 92.12 129 PHE A C 1
ATOM 1010 O O . PHE A 1 129 ? 3.125 0.001 -2.727 1.00 92.12 129 PHE A O 1
ATOM 1017 N N . LEU A 1 130 ? 3.582 -1.944 -1.715 1.00 94.62 130 LEU A N 1
ATOM 1018 C CA . LEU A 1 130 ? 2.408 -2.663 -2.180 1.00 94.62 130 LEU A CA 1
ATOM 1019 C C . LEU A 1 130 ? 1.541 -3.052 -0.984 1.00 94.62 130 LEU A C 1
ATOM 1021 O O . LEU A 1 130 ? 2.044 -3.339 0.101 1.00 94.62 130 LEU A O 1
ATOM 1025 N N . ALA A 1 131 ? 0.232 -3.076 -1.189 1.00 96.38 131 ALA A N 1
ATOM 1026 C CA . ALA A 1 131 ? -0.720 -3.633 -0.244 1.00 96.38 131 ALA A CA 1
ATOM 1027 C C . ALA A 1 131 ? -1.395 -4.841 -0.891 1.00 96.38 131 ALA A C 1
ATOM 1029 O O . ALA A 1 131 ? -2.093 -4.704 -1.890 1.00 96.38 131 ALA A O 1
ATOM 1030 N N . ASP A 1 132 ? -1.178 -6.029 -0.345 1.00 97.00 132 ASP A N 1
ATOM 1031 C CA . ASP A 1 132 ? -1.835 -7.257 -0.792 1.00 97.00 132 ASP A CA 1
ATOM 1032 C C . ASP A 1 132 ? -2.910 -7.701 0.214 1.00 97.00 132 ASP A C 1
ATOM 1034 O O . ASP A 1 132 ? -3.274 -6.970 1.139 1.00 97.00 132 ASP A O 1
ATOM 1038 N N . GLN A 1 133 ? -3.458 -8.905 0.036 1.00 97.44 133 GLN A N 1
ATOM 1039 C CA . GLN A 1 133 ? -4.462 -9.425 0.965 1.00 97.44 133 GLN A CA 1
ATOM 1040 C C . GLN A 1 133 ? -3.909 -9.555 2.395 1.00 97.44 133 GLN A C 1
ATOM 1042 O O . GLN A 1 133 ? -4.611 -9.223 3.346 1.00 97.44 133 GLN A O 1
ATOM 1047 N N . GLU A 1 134 ? -2.645 -9.959 2.554 1.00 97.69 134 GLU A N 1
ATOM 1048 C CA . GLU A 1 134 ? -2.012 -10.050 3.873 1.00 97.69 134 GLU A CA 1
ATOM 1049 C C . GLU A 1 134 ? -1.861 -8.666 4.511 1.00 97.69 134 GLU A C 1
ATOM 1051 O O . GLU A 1 134 ? -2.058 -8.522 5.716 1.00 97.69 134 GLU A O 1
ATOM 1056 N N . THR A 1 135 ? -1.569 -7.627 3.727 1.00 97.81 135 THR A N 1
ATOM 1057 C CA . THR A 1 135 ? -1.588 -6.245 4.216 1.00 97.81 135 THR A CA 1
ATOM 1058 C C . THR A 1 135 ? -2.954 -5.858 4.765 1.00 97.81 135 THR A C 1
ATOM 1060 O O . THR A 1 135 ? -3.027 -5.303 5.859 1.00 97.81 135 THR A O 1
ATOM 1063 N N . LEU A 1 136 ? -4.033 -6.165 4.042 1.00 97.81 136 LEU A N 1
ATOM 1064 C CA . LEU A 1 136 ? -5.383 -5.847 4.504 1.00 97.81 136 LEU A CA 1
ATOM 1065 C C . LEU A 1 136 ? -5.751 -6.596 5.783 1.00 97.81 136 LEU A C 1
ATOM 1067 O O . LEU A 1 136 ? -6.479 -6.046 6.597 1.00 97.81 136 LEU A O 1
ATOM 1071 N N . ASP A 1 137 ? -5.250 -7.816 5.962 1.00 97.81 137 ASP A N 1
ATOM 1072 C CA . ASP A 1 137 ? -5.552 -8.636 7.134 1.00 97.81 137 ASP A CA 1
ATOM 1073 C C . ASP A 1 137 ? -4.636 -8.338 8.338 1.00 97.81 137 ASP A C 1
ATOM 1075 O O . ASP A 1 137 ? -5.056 -8.552 9.471 1.00 97.81 137 ASP A O 1
ATOM 1079 N N . THR A 1 138 ? -3.405 -7.849 8.116 1.00 97.19 138 THR A N 1
ATOM 1080 C CA . THR A 1 138 ? -2.372 -7.702 9.171 1.00 97.19 138 THR A CA 1
ATOM 1081 C C . THR A 1 138 ? -1.900 -6.275 9.448 1.00 97.19 138 THR A C 1
ATOM 1083 O O . THR A 1 138 ? -1.145 -6.058 10.398 1.00 97.19 138 THR A O 1
ATOM 1086 N N . GLY A 1 139 ? -2.264 -5.315 8.597 1.00 95.88 139 GLY A N 1
ATOM 1087 C CA . GLY A 1 139 ? -1.863 -3.910 8.712 1.00 95.88 139 GLY A CA 1
ATOM 1088 C C . GLY A 1 139 ? -0.507 -3.570 8.098 1.00 95.88 139 GLY A C 1
ATOM 1089 O O . GLY A 1 139 ? -0.145 -2.400 8.036 1.00 95.88 139 GLY A O 1
ATOM 1090 N N . ARG A 1 140 ? 0.255 -4.562 7.621 1.00 96.12 140 ARG A N 1
ATOM 1091 C CA . ARG A 1 140 ? 1.650 -4.378 7.191 1.00 96.12 140 ARG A CA 1
ATOM 1092 C C . ARG A 1 140 ? 1.764 -4.317 5.673 1.00 96.12 140 ARG A C 1
ATOM 1094 O O . ARG A 1 140 ? 1.486 -5.299 4.980 1.00 96.12 140 ARG A O 1
ATOM 1101 N N . LEU A 1 141 ? 2.207 -3.178 5.157 1.00 96.00 141 LEU A N 1
ATOM 1102 C CA . LEU A 1 141 ? 2.546 -2.993 3.748 1.00 96.00 141 LEU A CA 1
ATOM 1103 C C . LEU A 1 141 ? 3.712 -3.900 3.354 1.00 96.00 141 LEU A C 1
ATOM 1105 O O . LEU A 1 141 ? 4.539 -4.270 4.186 1.00 96.00 141 LEU A O 1
ATOM 1109 N N . LEU A 1 142 ? 3.794 -4.237 2.075 1.00 95.88 142 LEU A N 1
ATOM 1110 C CA . LEU A 1 142 ? 4.931 -4.919 1.481 1.00 95.88 142 LEU A CA 1
ATOM 1111 C C . LEU A 1 142 ? 5.856 -3.887 0.830 1.00 95.88 142 LEU A C 1
ATOM 1113 O O . LEU A 1 142 ? 5.505 -3.294 -0.186 1.00 95.88 142 LEU A O 1
ATOM 1117 N N . LEU A 1 143 ? 7.040 -3.676 1.396 1.00 94.50 143 LEU A N 1
ATOM 1118 C CA . LEU A 1 143 ? 8.108 -2.926 0.740 1.00 94.50 143 LEU A CA 1
ATOM 1119 C C . LEU A 1 143 ? 8.875 -3.877 -0.183 1.00 94.50 143 LEU A C 1
ATOM 1121 O O . LEU A 1 143 ? 9.436 -4.863 0.291 1.00 94.50 143 LEU A O 1
ATOM 1125 N N . CYS A 1 144 ? 8.918 -3.576 -1.479 1.00 93.25 144 CYS A N 1
ATOM 1126 C CA . CYS A 1 144 ? 9.578 -4.391 -2.499 1.00 93.25 144 CYS A CA 1
ATOM 1127 C C . CYS A 1 144 ? 10.783 -3.673 -3.116 1.00 93.25 144 CYS A C 1
ATOM 1129 O O . CYS A 1 144 ? 10.677 -2.521 -3.536 1.00 93.25 144 CYS A O 1
ATOM 1131 N N . ASP A 1 145 ? 11.899 -4.391 -3.250 1.00 92.25 145 ASP A N 1
ATOM 1132 C CA . ASP A 1 145 ? 13.020 -4.051 -4.130 1.00 92.25 145 ASP A CA 1
ATOM 1133 C C . ASP A 1 145 ? 12.966 -4.951 -5.368 1.00 92.25 145 ASP A C 1
ATOM 1135 O O . ASP A 1 145 ? 12.801 -6.167 -5.243 1.00 92.25 145 ASP A O 1
ATOM 1139 N N . PHE A 1 146 ? 13.152 -4.385 -6.556 1.00 90.81 146 PHE A N 1
ATOM 1140 C CA . PHE A 1 146 ? 13.099 -5.119 -7.819 1.00 90.81 146 PHE A CA 1
ATOM 1141 C C . PHE A 1 146 ? 14.445 -5.069 -8.533 1.00 90.81 146 PHE A C 1
ATOM 1143 O O . PHE A 1 146 ? 15.139 -4.051 -8.558 1.00 90.81 146 PHE A O 1
ATOM 1150 N N . TYR A 1 147 ? 14.808 -6.171 -9.180 1.00 90.62 147 TYR A N 1
ATOM 1151 C CA . TYR A 1 147 ? 15.831 -6.134 -10.211 1.00 90.62 147 TYR A CA 1
ATOM 1152 C C . TYR A 1 147 ? 15.323 -5.361 -11.432 1.00 90.62 147 TYR A C 1
ATOM 1154 O O . TYR A 1 147 ? 14.127 -5.258 -11.693 1.00 90.62 147 TYR A O 1
ATOM 1162 N N . ASN A 1 148 ? 16.249 -4.888 -12.261 1.00 88.81 148 ASN A N 1
ATOM 1163 C CA . ASN A 1 148 ? 15.919 -4.188 -13.500 1.00 88.81 148 ASN A CA 1
ATOM 1164 C C . ASN A 1 148 ? 15.236 -5.076 -14.557 1.00 88.81 148 ASN A C 1
ATOM 1166 O O . ASN A 1 148 ? 14.847 -4.575 -15.596 1.00 88.81 148 ASN A O 1
ATOM 1170 N N . ASN A 1 149 ? 15.084 -6.380 -14.345 1.00 88.75 149 ASN A N 1
ATOM 1171 C CA . ASN A 1 149 ? 14.257 -7.246 -15.192 1.00 88.75 149 ASN A CA 1
ATOM 1172 C C . ASN A 1 149 ? 12.818 -7.395 -14.657 1.00 88.75 149 ASN A C 1
ATOM 1174 O O . ASN A 1 149 ? 12.061 -8.196 -15.195 1.00 88.75 149 ASN A O 1
ATOM 1178 N N . GLY A 1 150 ? 12.461 -6.672 -13.589 1.00 88.00 150 GLY A N 1
ATOM 1179 C CA . GLY A 1 150 ? 11.140 -6.696 -12.960 1.00 88.00 150 GLY A CA 1
ATOM 1180 C C . GLY A 1 150 ? 10.957 -7.812 -11.934 1.00 88.00 150 GLY A C 1
ATOM 1181 O O . GLY A 1 150 ? 9.948 -7.831 -11.244 1.00 88.00 150 GLY A O 1
ATOM 1182 N N . SER A 1 151 ? 11.923 -8.725 -11.787 1.00 90.69 151 SER A N 1
ATOM 1183 C CA . SER A 1 151 ? 11.842 -9.768 -10.760 1.00 90.69 151 SER A CA 1
ATOM 1184 C C . SER A 1 151 ? 12.099 -9.205 -9.363 1.00 90.69 151 SER A C 1
ATOM 1186 O O . SER A 1 151 ? 12.939 -8.318 -9.183 1.00 90.69 151 SER A O 1
ATOM 1188 N N . LEU A 1 152 ? 11.382 -9.734 -8.371 1.00 92.06 152 LEU A N 1
ATOM 1189 C CA . LEU A 1 152 ? 11.543 -9.344 -6.975 1.00 92.06 152 LEU A CA 1
ATOM 1190 C C . LEU A 1 152 ? 12.953 -9.703 -6.483 1.00 92.06 152 LEU A C 1
ATOM 1192 O O . LEU A 1 152 ? 13.393 -10.848 -6.591 1.00 92.06 152 LEU A O 1
ATOM 1196 N N . ARG A 1 153 ? 13.662 -8.713 -5.943 1.00 92.12 153 ARG A N 1
ATOM 1197 C CA . ARG A 1 153 ? 15.006 -8.864 -5.378 1.00 92.12 153 ARG A CA 1
ATOM 1198 C C . ARG A 1 153 ? 14.961 -9.129 -3.879 1.00 92.12 153 ARG A C 1
ATOM 1200 O O . ARG A 1 153 ? 15.643 -10.029 -3.400 1.00 92.12 153 ARG A O 1
ATOM 1207 N N . ALA A 1 154 ? 14.204 -8.317 -3.156 1.00 92.88 154 ALA A N 1
ATOM 1208 C CA . ALA A 1 154 ? 14.027 -8.409 -1.714 1.00 92.88 154 ALA A CA 1
ATOM 1209 C C . ALA A 1 154 ? 12.672 -7.808 -1.339 1.00 92.88 154 ALA A C 1
ATOM 1211 O O . ALA A 1 154 ? 12.159 -6.940 -2.045 1.00 92.88 154 ALA A O 1
ATOM 1212 N N . SER A 1 155 ? 12.102 -8.245 -0.221 1.00 94.44 155 SER A N 1
ATOM 1213 C CA . SER A 1 155 ? 10.881 -7.645 0.311 1.00 94.44 155 SER A CA 1
ATOM 1214 C C . SER A 1 155 ? 10.805 -7.758 1.824 1.00 94.44 155 SER A C 1
ATOM 1216 O O . SER A 1 155 ? 11.276 -8.747 2.383 1.00 94.44 155 SER A O 1
ATOM 1218 N N . ALA A 1 156 ? 10.150 -6.794 2.464 1.00 95.00 156 ALA A N 1
ATOM 1219 C CA . ALA A 1 156 ? 9.843 -6.835 3.889 1.00 95.00 156 ALA A CA 1
ATOM 1220 C C . ALA A 1 156 ? 8.436 -6.307 4.176 1.00 95.00 156 ALA A C 1
ATOM 1222 O O . ALA A 1 156 ? 7.878 -5.526 3.402 1.00 95.00 156 ALA A O 1
ATOM 1223 N N . ARG A 1 157 ? 7.871 -6.738 5.306 1.00 94.81 157 ARG A N 1
ATOM 1224 C CA . ARG A 1 157 ? 6.600 -6.229 5.823 1.00 94.81 157 ARG A CA 1
ATOM 1225 C C . ARG A 1 157 ? 6.873 -5.050 6.745 1.00 94.81 157 ARG A C 1
ATOM 1227 O O . ARG A 1 157 ? 7.683 -5.177 7.656 1.00 94.81 157 ARG A O 1
ATOM 1234 N N . VAL A 1 158 ? 6.199 -3.932 6.503 1.00 93.75 158 VAL A N 1
ATOM 1235 C CA . VAL A 1 158 ? 6.402 -2.686 7.248 1.00 93.75 158 VAL A CA 1
ATOM 1236 C C . VAL A 1 158 ? 5.072 -2.031 7.592 1.00 93.75 158 VAL A C 1
ATOM 1238 O O . VAL A 1 158 ? 4.143 -2.020 6.783 1.00 93.75 158 VAL A O 1
ATOM 1241 N N . TRP A 1 159 ? 4.959 -1.479 8.795 1.00 93.06 159 TRP A N 1
ATOM 1242 C CA . TRP A 1 159 ? 3.792 -0.683 9.171 1.00 93.06 159 TRP A CA 1
ATOM 1243 C C . TRP A 1 159 ? 3.713 0.638 8.381 1.00 93.06 159 TRP A C 1
ATOM 1245 O O . TRP A 1 159 ? 4.746 1.289 8.212 1.00 93.06 159 TRP A O 1
ATOM 1255 N N . PRO A 1 160 ? 2.507 1.069 7.948 1.00 91.56 160 PRO A N 1
ATOM 1256 C CA . PRO A 1 160 ? 2.272 2.346 7.269 1.00 91.56 160 PRO A CA 1
ATOM 1257 C C . PRO A 1 160 ? 2.952 3.549 7.926 1.00 91.56 160 PRO A C 1
ATOM 1259 O O . PRO A 1 160 ? 3.578 4.343 7.243 1.00 91.56 160 PRO A O 1
ATOM 1262 N N . MET A 1 161 ? 2.939 3.640 9.255 1.00 85.25 161 MET A N 1
ATOM 1263 C CA . MET A 1 161 ? 3.511 4.787 9.973 1.00 85.25 161 MET A CA 1
ATOM 1264 C C . MET A 1 161 ? 5.036 4.907 9.844 1.00 85.25 161 MET A C 1
ATOM 1266 O O . MET A 1 161 ? 5.585 5.975 10.079 1.00 85.25 161 MET A O 1
ATOM 1270 N N . PHE A 1 162 ? 5.730 3.841 9.436 1.00 85.56 162 PHE A N 1
ATOM 1271 C CA . PHE A 1 162 ? 7.179 3.864 9.210 1.00 85.56 162 PHE A CA 1
ATOM 1272 C C . PHE A 1 162 ? 7.552 4.180 7.759 1.00 85.56 162 PHE A C 1
ATOM 1274 O O . PHE A 1 162 ? 8.737 4.259 7.429 1.00 85.56 162 PHE A O 1
ATOM 1281 N N . THR A 1 163 ? 6.573 4.346 6.861 1.00 87.31 163 THR A N 1
ATOM 1282 C CA . THR A 1 163 ? 6.877 4.563 5.445 1.00 87.31 163 THR A CA 1
ATOM 1283 C C . THR A 1 163 ? 7.527 5.908 5.180 1.00 87.31 163 THR A C 1
ATOM 1285 O O . THR A 1 163 ? 8.292 5.991 4.226 1.00 87.31 163 THR A O 1
ATOM 1288 N N . GLU A 1 164 ? 7.271 6.936 5.995 1.00 84.44 164 GLU A N 1
ATOM 1289 C CA . GLU A 1 164 ? 7.920 8.247 5.848 1.00 84.44 164 GLU A CA 1
ATOM 1290 C C . GLU A 1 164 ? 9.438 8.138 6.019 1.00 84.44 164 GLU A C 1
ATOM 1292 O O . GLU A 1 164 ? 10.195 8.516 5.124 1.00 84.44 164 GLU A O 1
ATOM 1297 N N . ASP A 1 165 ? 9.891 7.570 7.138 1.00 84.69 165 ASP A N 1
ATOM 1298 C CA . ASP A 1 165 ? 11.317 7.404 7.424 1.00 84.69 165 ASP A CA 1
ATOM 1299 C C . ASP A 1 165 ? 11.995 6.537 6.363 1.00 84.69 165 ASP A C 1
ATOM 1301 O O . ASP A 1 165 ? 13.050 6.895 5.830 1.00 84.69 165 ASP A O 1
ATOM 1305 N N . LEU A 1 166 ? 11.355 5.427 5.984 1.00 88.25 166 LEU A N 1
ATOM 1306 C CA . LEU A 1 166 ? 11.841 4.563 4.912 1.00 88.25 166 LEU A CA 1
ATOM 1307 C C . LEU A 1 166 ? 11.929 5.318 3.585 1.00 88.25 166 LEU A C 1
ATOM 1309 O O . LEU A 1 166 ? 12.947 5.235 2.897 1.00 88.25 166 LEU A O 1
ATOM 1313 N N . TYR A 1 167 ? 10.910 6.101 3.242 1.00 85.00 167 TYR A N 1
ATOM 1314 C CA . TYR A 1 167 ? 10.904 6.916 2.035 1.00 85.00 167 TYR A CA 1
ATOM 1315 C C . TYR A 1 167 ? 12.010 7.978 2.064 1.00 85.00 167 TYR A C 1
ATOM 1317 O O . TYR A 1 167 ? 12.706 8.167 1.067 1.00 85.00 167 TYR A O 1
ATOM 1325 N N . ASN A 1 168 ? 12.254 8.613 3.210 1.00 85.00 168 ASN A N 1
ATOM 1326 C CA . ASN A 1 168 ? 13.345 9.567 3.398 1.00 85.00 168 ASN A CA 1
ATOM 1327 C C . ASN A 1 168 ? 14.726 8.905 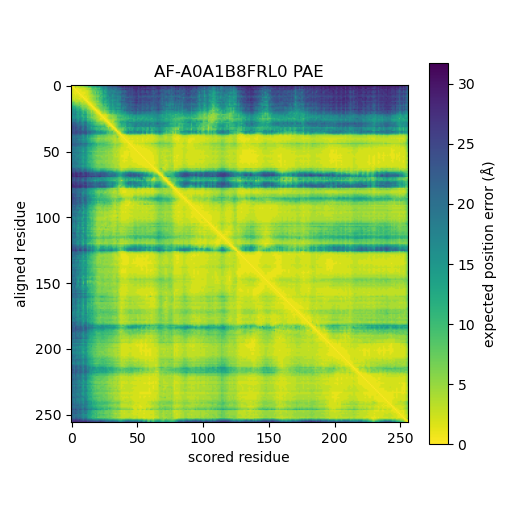3.253 1.00 85.00 168 ASN A C 1
ATOM 1329 O O . ASN A 1 168 ? 15.625 9.483 2.636 1.00 85.00 168 ASN A O 1
ATOM 1333 N N . PHE A 1 169 ? 14.910 7.676 3.740 1.00 87.88 169 PHE A N 1
ATOM 1334 C CA . PHE A 1 169 ? 16.141 6.917 3.507 1.00 87.88 169 PHE A CA 1
ATOM 1335 C C . PHE A 1 169 ? 16.336 6.563 2.033 1.00 87.88 169 PHE A C 1
ATOM 1337 O O . PHE A 1 169 ? 17.435 6.732 1.497 1.00 87.88 169 PHE A O 1
ATOM 1344 N N . ILE A 1 170 ? 15.278 6.086 1.386 1.00 86.94 170 ILE A N 1
ATOM 1345 C CA . ILE A 1 170 ? 15.297 5.628 -0.001 1.00 86.94 170 ILE A CA 1
ATOM 1346 C C . ILE A 1 170 ? 15.515 6.801 -0.959 1.00 86.94 170 ILE A C 1
ATOM 1348 O O . ILE A 1 170 ? 16.456 6.798 -1.749 1.00 86.94 170 ILE A O 1
ATOM 1352 N N . VAL A 1 171 ? 14.653 7.813 -0.889 1.00 82.38 171 VAL A N 1
ATOM 1353 C CA . VAL A 1 171 ? 14.612 8.925 -1.846 1.00 82.38 171 VAL A CA 1
ATOM 1354 C C . VAL A 1 171 ? 15.501 10.073 -1.402 1.00 82.38 171 VAL A C 1
ATOM 1356 O O . VAL A 1 171 ? 16.255 10.611 -2.208 1.00 82.38 171 VAL A O 1
ATOM 1359 N N . GLY A 1 172 ? 15.447 10.438 -0.121 1.00 82.81 172 GLY A N 1
A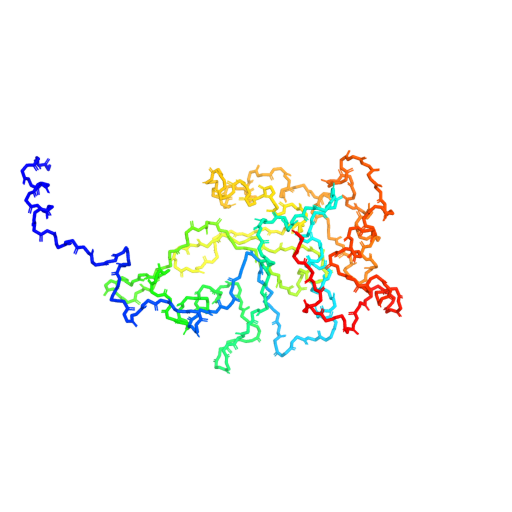TOM 1360 C CA . GLY A 1 172 ? 16.225 11.557 0.410 1.00 82.81 172 GLY A CA 1
ATOM 1361 C C . GLY A 1 172 ? 17.721 11.256 0.498 1.00 82.81 172 GLY A C 1
ATOM 1362 O O . GLY A 1 172 ? 18.542 12.106 0.156 1.00 82.81 172 GLY A O 1
ATOM 1363 N N . LEU A 1 173 ? 18.088 10.044 0.929 1.00 85.88 173 LEU A N 1
ATOM 1364 C CA . LEU A 1 173 ? 19.487 9.640 1.129 1.00 85.88 173 LEU A CA 1
ATOM 1365 C C . LEU A 1 173 ? 20.009 8.641 0.087 1.00 85.88 173 LEU A C 1
ATOM 1367 O O . LEU A 1 173 ? 21.193 8.302 0.121 1.00 85.88 173 LEU A O 1
ATOM 1371 N N . GLY A 1 174 ? 19.166 8.180 -0.842 1.00 86.00 174 GLY A N 1
ATOM 1372 C CA . GLY A 1 174 ? 19.569 7.257 -1.906 1.00 86.00 174 GLY A CA 1
ATOM 1373 C C . GLY A 1 174 ? 19.959 5.865 -1.403 1.00 86.00 174 GLY A C 1
ATOM 1374 O O . GLY A 1 174 ? 20.763 5.189 -2.050 1.00 86.00 174 GLY A O 1
ATOM 1375 N N . LYS A 1 175 ? 19.468 5.441 -0.229 1.00 88.25 175 LYS A N 1
ATOM 1376 C CA . LYS A 1 175 ? 19.781 4.114 0.309 1.00 88.25 175 LYS A CA 1
ATOM 1377 C C . LYS A 1 175 ? 19.053 3.024 -0.490 1.00 88.25 175 LYS A C 1
ATOM 1379 O O . LYS A 1 175 ? 17.858 3.159 -0.745 1.00 88.25 175 LYS A O 1
ATOM 1384 N N . PRO A 1 176 ? 19.729 1.915 -0.838 1.00 88.56 176 PRO A N 1
ATOM 1385 C CA . PRO A 1 176 ? 19.072 0.798 -1.502 1.00 88.56 176 PRO A CA 1
ATOM 1386 C C . PRO A 1 176 ? 18.109 0.087 -0.543 1.00 88.56 176 PRO A C 1
ATOM 1388 O O . PRO A 1 176 ? 18.479 -0.218 0.592 1.00 88.56 176 PRO A O 1
ATOM 1391 N N . VAL A 1 177 ? 16.908 -0.249 -1.021 1.00 90.25 177 VAL A N 1
ATOM 1392 C CA . VAL A 1 177 ? 15.885 -0.953 -0.224 1.00 90.25 177 VAL A CA 1
ATOM 1393 C C . VAL A 1 177 ? 16.375 -2.295 0.289 1.00 90.25 177 VAL A C 1
ATOM 1395 O O . VAL A 1 177 ? 16.178 -2.590 1.459 1.00 90.25 177 VAL A O 1
ATOM 1398 N N . SER A 1 178 ? 17.063 -3.082 -0.540 1.00 90.56 178 SER A N 1
ATOM 1399 C CA . SER A 1 178 ? 17.671 -4.346 -0.099 1.00 90.56 178 SER A CA 1
ATOM 1400 C C . SER A 1 178 ? 18.575 -4.175 1.126 1.00 90.56 178 SER A C 1
ATOM 1402 O O . SER A 1 178 ? 18.484 -4.972 2.049 1.00 90.56 178 SER A O 1
ATOM 1404 N N . GLY A 1 179 ? 19.378 -3.107 1.182 1.00 89.81 179 GLY A N 1
ATOM 1405 C CA . GLY A 1 179 ? 20.220 -2.827 2.349 1.00 89.81 179 GLY A CA 1
ATOM 1406 C C . GLY A 1 179 ? 19.417 -2.411 3.583 1.00 89.81 179 GLY A C 1
ATOM 1407 O O . GLY A 1 179 ? 19.775 -2.778 4.693 1.00 89.81 179 GLY A O 1
ATOM 1408 N N . LEU A 1 180 ? 18.308 -1.684 3.406 1.00 90.62 180 LEU A N 1
ATOM 1409 C CA . LEU A 1 180 ? 17.398 -1.384 4.518 1.00 90.62 180 LEU A CA 1
ATOM 1410 C C . LEU A 1 180 ? 16.738 -2.662 5.044 1.00 90.62 180 LEU A C 1
ATOM 1412 O O . LEU A 1 180 ? 16.708 -2.883 6.243 1.00 90.62 180 LEU A O 1
ATOM 1416 N N . ILE A 1 181 ? 16.258 -3.536 4.162 1.00 91.00 181 ILE A N 1
ATOM 1417 C CA . ILE A 1 181 ? 15.639 -4.804 4.564 1.00 91.00 181 ILE A CA 1
ATOM 1418 C C . ILE A 1 181 ? 16.626 -5.675 5.357 1.00 91.00 181 ILE A C 1
ATOM 1420 O O . ILE A 1 181 ? 16.248 -6.270 6.363 1.00 91.00 181 ILE A O 1
ATOM 1424 N N . GLU A 1 182 ? 17.883 -5.742 4.919 1.00 87.88 182 GLU A N 1
ATOM 1425 C CA . GLU A 1 182 ? 18.913 -6.574 5.550 1.00 87.88 182 GLU A CA 1
ATOM 1426 C C . GLU A 1 182 ? 19.417 -6.005 6.888 1.00 87.88 182 GLU A C 1
ATOM 1428 O O . GLU A 1 182 ? 19.587 -6.767 7.839 1.00 87.88 182 GLU A O 1
ATOM 1433 N N . ASP A 1 183 ? 19.629 -4.687 6.978 1.00 83.50 183 ASP A N 1
ATOM 1434 C CA . ASP A 1 183 ? 20.397 -4.080 8.075 1.00 83.50 183 ASP A CA 1
ATOM 1435 C C . ASP A 1 183 ? 19.585 -3.142 8.988 1.00 83.50 183 ASP A C 1
ATOM 1437 O O . ASP A 1 183 ? 20.087 -2.719 10.035 1.00 83.50 183 ASP A O 1
ATOM 1441 N N . ASP A 1 184 ? 18.360 -2.758 8.614 1.00 81.94 184 ASP A N 1
ATOM 1442 C CA . ASP A 1 184 ? 17.597 -1.765 9.371 1.00 81.94 184 ASP A CA 1
ATOM 1443 C C . ASP A 1 184 ? 16.930 -2.370 10.613 1.00 81.94 184 ASP A C 1
ATOM 1445 O O . ASP A 1 184 ? 16.186 -3.352 10.548 1.00 81.94 184 ASP A O 1
ATOM 1449 N N . GLY A 1 185 ? 17.197 -1.758 11.767 1.00 74.94 185 GLY A N 1
ATOM 1450 C CA . GLY A 1 185 ? 16.677 -2.220 13.050 1.00 74.94 185 GLY A CA 1
ATOM 1451 C C . GLY A 1 185 ? 15.162 -2.078 13.185 1.00 74.94 185 GLY A C 1
ATOM 1452 O O . GLY A 1 185 ? 14.572 -2.892 13.877 1.00 74.94 185 GLY A O 1
ATOM 1453 N N . TRP A 1 186 ? 14.527 -1.107 12.518 1.00 75.19 186 TRP A N 1
ATOM 1454 C CA . TRP A 1 186 ? 13.077 -0.894 12.593 1.00 75.19 186 TRP A CA 1
ATOM 1455 C C . TRP A 1 186 ? 12.302 -1.883 11.733 1.00 75.19 186 TRP A C 1
ATOM 1457 O O . TRP A 1 186 ? 11.260 -2.383 12.158 1.00 75.19 186 TRP A O 1
ATOM 1467 N N . ILE A 1 187 ? 12.806 -2.195 10.536 1.00 82.50 187 ILE A N 1
ATOM 1468 C CA . ILE A 1 187 ? 12.224 -3.249 9.690 1.00 82.50 187 ILE A CA 1
ATOM 1469 C C . ILE A 1 187 ? 12.310 -4.608 10.395 1.00 82.50 187 ILE A C 1
ATOM 1471 O O . ILE A 1 187 ? 11.397 -5.422 10.283 1.00 82.50 187 ILE A O 1
ATOM 1475 N N . ASN A 1 188 ? 13.391 -4.842 11.137 1.00 83.94 188 ASN A N 1
ATOM 1476 C CA . ASN A 1 188 ? 13.653 -6.118 11.795 1.00 83.94 188 ASN A CA 1
ATOM 1477 C C . ASN A 1 188 ? 13.211 -6.165 13.272 1.00 83.94 188 ASN A C 1
ATOM 1479 O O . ASN A 1 188 ? 13.443 -7.170 13.944 1.00 83.94 188 ASN A O 1
ATOM 1483 N N . ASP A 1 189 ? 12.566 -5.112 13.785 1.00 88.00 189 ASP A N 1
ATOM 1484 C CA . ASP A 1 189 ? 12.016 -5.090 15.142 1.00 88.00 189 ASP A CA 1
ATOM 1485 C C . ASP A 1 189 ? 10.695 -5.878 15.189 1.00 88.00 189 ASP A C 1
ATOM 1487 O O . ASP A 1 189 ? 9.672 -5.468 14.633 1.00 88.00 189 ASP A O 1
ATOM 1491 N N . GLU A 1 190 ? 10.717 -7.034 15.858 1.00 87.75 190 GLU A N 1
ATOM 1492 C CA . GLU A 1 190 ? 9.568 -7.944 15.951 1.00 87.75 190 GLU A CA 1
ATOM 1493 C C . GLU A 1 190 ? 8.342 -7.303 16.617 1.00 87.75 190 GLU A C 1
ATOM 1495 O O . GLU A 1 190 ? 7.207 -7.633 16.268 1.00 87.75 190 GLU A O 1
ATOM 1500 N N . GLU A 1 191 ? 8.543 -6.389 17.568 1.00 87.81 191 GLU A N 1
ATOM 1501 C CA . GLU A 1 191 ? 7.452 -5.745 18.293 1.00 87.81 191 GLU A CA 1
ATOM 1502 C C . GLU A 1 191 ? 6.844 -4.605 17.466 1.00 87.81 191 GLU A C 1
ATOM 1504 O O . GLU A 1 191 ? 5.616 -4.485 17.358 1.00 87.81 191 GLU A O 1
ATOM 1509 N N . ALA A 1 192 ? 7.692 -3.811 16.808 1.00 84.88 192 ALA A N 1
ATOM 1510 C CA . ALA A 1 192 ? 7.267 -2.775 15.876 1.00 84.88 192 ALA A CA 1
ATOM 1511 C C . ALA A 1 192 ? 6.482 -3.385 14.712 1.00 84.88 192 ALA A C 1
ATOM 1513 O O . ALA A 1 192 ? 5.381 -2.923 14.402 1.00 84.88 192 ALA A O 1
ATOM 1514 N N . GLN A 1 193 ? 6.978 -4.489 14.143 1.00 89.62 193 GLN A N 1
ATOM 1515 C CA . GLN A 1 193 ? 6.362 -5.180 13.007 1.00 89.62 193 GLN A CA 1
ATOM 1516 C C . GLN A 1 193 ? 5.336 -6.258 13.380 1.00 89.62 193 GLN A C 1
ATOM 1518 O O . GLN A 1 193 ? 4.849 -6.974 12.493 1.00 89.62 193 GLN A O 1
ATOM 1523 N N . ALA A 1 194 ? 4.956 -6.369 14.658 1.00 92.38 194 ALA A N 1
ATOM 1524 C CA . ALA A 1 194 ? 3.912 -7.296 15.082 1.00 92.38 194 ALA A CA 1
ATOM 1525 C C . ALA A 1 194 ? 2.610 -7.025 14.294 1.00 92.38 194 ALA A C 1
ATOM 1527 O O . ALA A 1 194 ? 2.223 -5.854 14.175 1.00 92.38 194 ALA A O 1
ATOM 1528 N N . PRO A 1 195 ? 1.968 -8.057 13.715 1.00 94.94 195 PRO A N 1
ATOM 1529 C CA . PRO A 1 195 ? 0.733 -7.894 12.954 1.00 94.94 195 PRO A CA 1
ATOM 1530 C C . PRO A 1 195 ? -0.432 -7.523 13.874 1.00 94.94 195 PRO A C 1
ATOM 1532 O O . PRO A 1 195 ? -0.463 -7.939 15.031 1.00 94.94 195 PRO A O 1
ATOM 1535 N N . GLU A 1 196 ? -1.416 -6.815 13.329 1.00 95.00 196 GLU A N 1
ATOM 1536 C CA . GLU A 1 196 ? -2.676 -6.531 14.018 1.00 95.00 196 GLU A CA 1
ATOM 1537 C C . GLU A 1 196 ? -3.867 -7.037 13.221 1.00 95.00 196 GLU A C 1
ATOM 1539 O O . GLU A 1 196 ? -3.808 -7.178 12.004 1.00 95.00 196 GLU A O 1
ATOM 1544 N N . ASP A 1 197 ? -4.965 -7.282 13.927 1.00 96.69 197 ASP A N 1
ATOM 1545 C CA . ASP A 1 197 ? -6.247 -7.550 13.291 1.00 96.69 197 ASP A CA 1
ATOM 1546 C C . ASP A 1 197 ? -6.854 -6.234 12.803 1.00 96.69 197 ASP A C 1
ATOM 1548 O O . ASP A 1 197 ? -7.340 -5.415 13.587 1.00 96.69 197 ASP A O 1
ATOM 1552 N N . MET A 1 198 ? -6.823 -6.051 11.488 1.00 97.31 198 MET A N 1
ATOM 1553 C CA . MET A 1 198 ? -7.316 -4.853 10.825 1.00 97.31 198 MET A CA 1
ATOM 1554 C C . MET A 1 198 ? -8.842 -4.710 10.847 1.00 97.31 198 MET A C 1
ATOM 1556 O O . MET A 1 198 ? -9.343 -3.668 10.423 1.00 97.31 198 MET A O 1
ATOM 1560 N N . GLU A 1 199 ? -9.598 -5.693 11.347 1.00 97.44 199 GLU A N 1
ATOM 1561 C CA . GLU A 1 199 ? -11.041 -5.546 11.577 1.00 97.44 199 GLU A CA 1
ATOM 1562 C C . GLU A 1 199 ? -11.370 -4.791 12.876 1.00 97.44 199 GLU A C 1
ATOM 1564 O O . GLU A 1 199 ? -12.490 -4.302 13.027 1.00 97.44 199 GLU A O 1
ATOM 1569 N N . LYS A 1 200 ? -10.401 -4.610 13.786 1.00 97.50 200 LYS A N 1
ATOM 1570 C CA . LYS A 1 200 ? -10.572 -3.796 15.003 1.00 97.50 200 LYS A CA 1
ATOM 1571 C C . LYS A 1 200 ? -10.693 -2.301 14.685 1.00 97.50 200 LYS A C 1
ATOM 1573 O O . LYS A 1 200 ? -10.116 -1.859 13.692 1.00 97.50 200 LYS A O 1
ATOM 1578 N N . PRO A 1 201 ? -11.362 -1.485 15.519 1.00 97.56 201 PRO A N 1
ATOM 1579 C CA . PRO A 1 201 ? -11.397 -0.030 15.349 1.00 97.56 201 PRO A CA 1
ATOM 1580 C C . PRO A 1 201 ? -10.000 0.586 15.177 1.00 97.56 201 PRO A C 1
ATOM 1582 O O . PRO A 1 201 ? -9.055 0.181 15.856 1.00 97.56 201 PRO A O 1
ATOM 1585 N N . ILE A 1 202 ? -9.859 1.582 14.294 1.00 96.81 202 ILE A N 1
ATOM 1586 C CA . ILE A 1 202 ? -8.546 2.164 13.966 1.00 96.81 202 ILE A CA 1
ATOM 1587 C C . ILE A 1 202 ? -7.845 2.731 15.205 1.00 96.81 202 ILE A C 1
ATOM 1589 O O . ILE A 1 202 ? -6.641 2.560 15.357 1.00 96.81 202 ILE A O 1
ATOM 1593 N N . LEU A 1 203 ? -8.594 3.341 16.127 1.00 96.31 203 LEU A N 1
ATOM 1594 C CA . LEU A 1 203 ? -8.034 3.894 17.361 1.00 96.31 203 LEU A CA 1
ATOM 1595 C C . LEU A 1 203 ? -7.448 2.803 18.270 1.00 96.31 203 LEU A C 1
ATOM 1597 O O . LEU A 1 203 ? -6.390 3.021 18.848 1.00 96.31 203 LEU A O 1
ATOM 1601 N N . GLU A 1 204 ? -8.068 1.620 18.341 1.00 96.44 204 GLU A N 1
ATOM 1602 C CA . GLU A 1 204 ? -7.521 0.490 19.108 1.00 96.44 204 GLU A CA 1
ATOM 1603 C C . GLU A 1 204 ? -6.218 -0.028 18.488 1.00 96.44 204 GLU A C 1
ATOM 1605 O O . GLU A 1 204 ? -5.289 -0.374 19.212 1.00 96.44 204 GLU A O 1
ATOM 1610 N N . ILE A 1 205 ? -6.124 -0.053 17.153 1.00 95.31 205 ILE A N 1
ATOM 1611 C CA . ILE A 1 205 ? -4.898 -0.438 16.434 1.00 95.31 205 ILE A CA 1
ATOM 1612 C C . ILE A 1 205 ? -3.789 0.594 16.672 1.00 95.31 205 ILE A C 1
ATOM 1614 O O . ILE A 1 205 ? -2.649 0.231 16.955 1.00 95.31 205 ILE A O 1
ATOM 1618 N N . LEU A 1 206 ? -4.113 1.888 16.596 1.00 93.56 206 LEU A N 1
ATOM 1619 C CA . LEU A 1 206 ? -3.156 2.963 16.861 1.00 93.56 206 LEU A CA 1
ATOM 1620 C C . LEU A 1 206 ? -2.631 2.905 18.301 1.00 93.56 206 LEU A C 1
ATOM 1622 O O . LEU A 1 206 ? -1.431 3.063 18.514 1.00 93.56 206 LEU A O 1
ATOM 1626 N N . GLU A 1 207 ? -3.476 2.591 19.285 1.00 93.75 207 GLU A N 1
ATOM 1627 C CA . GLU A 1 207 ? -3.043 2.422 20.677 1.00 93.75 207 GLU A CA 1
ATOM 1628 C C . GLU A 1 207 ? -1.970 1.333 20.841 1.00 93.75 207 GLU A C 1
ATOM 1630 O O . GLU A 1 207 ? -1.016 1.537 21.596 1.00 93.75 207 GLU A O 1
ATOM 1635 N N . THR A 1 208 ? -2.049 0.210 20.111 1.00 91.88 208 THR A N 1
ATOM 1636 C CA . THR A 1 208 ? -1.022 -0.849 20.215 1.00 91.88 208 THR A CA 1
ATOM 1637 C C . THR A 1 208 ? 0.329 -0.428 19.640 1.00 91.88 208 THR A C 1
ATOM 1639 O O . THR A 1 208 ? 1.368 -0.985 20.008 1.00 91.88 208 THR A O 1
ATOM 1642 N N . LYS A 1 209 ? 0.335 0.586 18.769 1.00 89.56 209 LYS A N 1
ATOM 1643 C CA . LYS A 1 209 ? 1.527 1.103 18.092 1.00 89.56 209 LYS A CA 1
ATOM 1644 C C . LYS A 1 209 ? 1.973 2.479 18.582 1.00 89.56 209 LYS A C 1
ATOM 1646 O O . LYS A 1 209 ? 3.030 2.940 18.157 1.00 89.56 209 LYS A O 1
ATOM 1651 N N . ALA A 1 210 ? 1.241 3.091 19.512 1.00 90.44 210 ALA A N 1
ATOM 1652 C CA . ALA A 1 210 ? 1.446 4.458 19.992 1.00 90.44 210 ALA A CA 1
ATOM 1653 C C . ALA A 1 210 ? 2.902 4.763 20.356 1.00 90.44 210 ALA A C 1
ATOM 1655 O O . ALA A 1 210 ? 3.452 5.776 19.941 1.00 90.44 210 ALA A O 1
ATOM 1656 N N . LYS A 1 211 ? 3.577 3.830 21.037 1.00 88.94 211 LYS A N 1
ATOM 1657 C CA . LYS A 1 211 ? 4.973 3.990 21.470 1.00 88.94 211 LYS A CA 1
ATOM 1658 C C . LYS A 1 211 ? 5.985 4.223 20.338 1.00 88.94 211 LYS A C 1
ATOM 1660 O O . LYS A 1 211 ? 7.121 4.592 20.619 1.00 88.94 211 LYS A O 1
ATOM 1665 N N . PHE A 1 212 ? 5.607 3.938 19.094 1.00 85.00 212 PHE A N 1
ATOM 1666 C CA . PHE A 1 212 ? 6.482 4.042 17.933 1.00 85.00 212 PHE A CA 1
ATOM 1667 C C . PHE A 1 212 ? 6.251 5.304 17.095 1.00 85.00 212 PHE A C 1
ATOM 1669 O O . PHE A 1 212 ? 7.150 5.675 16.349 1.00 85.00 212 PHE A O 1
ATOM 1676 N N . PHE A 1 213 ? 5.086 5.952 17.202 1.00 84.25 213 PHE A N 1
ATOM 1677 C CA . PHE A 1 213 ? 4.753 7.133 16.391 1.00 84.25 213 PHE A CA 1
ATOM 1678 C C . PHE A 1 213 ? 4.280 8.335 17.222 1.00 84.25 213 PHE A C 1
ATOM 1680 O O . PHE A 1 213 ? 4.508 9.473 16.825 1.00 84.25 213 PHE A O 1
ATOM 1687 N N . ASP A 1 214 ? 3.669 8.116 18.388 1.00 86.50 214 ASP A N 1
ATOM 1688 C CA . ASP A 1 214 ? 3.153 9.172 19.263 1.00 86.50 214 ASP A CA 1
ATOM 1689 C C . ASP A 1 214 ? 4.201 9.600 20.299 1.00 86.50 214 ASP A C 1
ATOM 1691 O O . ASP A 1 214 ? 4.024 9.456 21.508 1.00 86.50 214 ASP A O 1
ATOM 1695 N N . VAL A 1 215 ? 5.338 10.101 19.812 1.00 80.06 215 VAL A N 1
ATOM 1696 C CA . VAL A 1 215 ? 6.485 10.498 20.654 1.00 80.06 215 VAL A CA 1
ATOM 1697 C C . VAL A 1 215 ? 6.116 11.604 21.653 1.00 80.06 215 VAL A C 1
ATOM 1699 O O . VAL A 1 215 ? 6.680 11.659 22.745 1.00 80.06 215 VAL A O 1
ATOM 1702 N N . ASP A 1 216 ? 5.155 12.456 21.294 1.00 84.12 216 ASP A N 1
ATOM 1703 C CA . ASP A 1 216 ? 4.673 13.568 22.120 1.00 84.12 216 ASP A CA 1
ATOM 1704 C C . ASP A 1 216 ? 3.497 13.182 23.041 1.00 84.12 216 ASP A C 1
ATOM 1706 O O . ASP A 1 216 ? 2.935 14.056 23.706 1.00 84.12 216 ASP A O 1
ATOM 1710 N N . GLU A 1 217 ? 3.118 11.898 23.088 1.00 86.06 217 GLU A N 1
ATOM 1711 C CA . GLU A 1 217 ? 2.009 11.370 23.898 1.00 86.06 217 GLU A CA 1
ATOM 1712 C C . GLU A 1 217 ? 0.695 12.160 23.698 1.00 86.06 217 GLU A C 1
ATOM 1714 O O . GLU A 1 217 ? -0.030 12.471 24.651 1.00 86.06 217 GLU A O 1
ATOM 1719 N N . ARG A 1 218 ? 0.377 12.518 22.443 1.00 88.31 218 ARG A N 1
ATOM 1720 C CA . ARG A 1 218 ? -0.844 13.252 22.071 1.00 88.31 218 ARG A CA 1
ATOM 1721 C C . ARG A 1 218 ? -2.105 12.481 22.458 1.00 88.31 218 ARG A C 1
ATOM 1723 O O . ARG A 1 218 ? -3.099 13.090 22.868 1.00 88.31 218 ARG A O 1
ATOM 1730 N N . GLY A 1 219 ? -2.056 11.157 22.328 1.00 89.25 219 GLY A N 1
ATOM 1731 C CA . GLY A 1 219 ? -3.124 10.243 22.704 1.00 89.25 219 GLY A CA 1
ATOM 1732 C C . GLY A 1 219 ? -4.358 10.256 21.794 1.00 89.25 219 GLY A C 1
ATOM 1733 O O . GLY A 1 219 ? -4.526 11.077 20.888 1.00 89.25 219 GLY A O 1
ATOM 1734 N N . ALA A 1 220 ? -5.269 9.325 22.088 1.00 92.06 220 ALA A N 1
ATOM 1735 C CA . ALA A 1 220 ? -6.390 8.952 21.225 1.00 92.06 220 ALA A CA 1
ATOM 1736 C C . ALA A 1 220 ? -7.346 10.094 20.843 1.00 92.06 220 ALA A C 1
ATOM 1738 O O . ALA A 1 220 ? -7.917 10.077 19.754 1.00 92.06 220 ALA A O 1
ATOM 1739 N N . GLU A 1 221 ? -7.530 11.094 21.708 1.00 92.44 221 GLU A N 1
ATOM 1740 C CA . GLU A 1 221 ? -8.432 12.215 21.416 1.00 92.44 221 GLU A CA 1
ATOM 1741 C C . GLU A 1 221 ? -7.879 13.127 20.315 1.00 92.44 221 GLU A C 1
ATOM 1743 O O . GLU A 1 221 ? -8.629 13.622 19.476 1.00 92.44 221 GLU A O 1
ATOM 1748 N N . LEU A 1 222 ? -6.560 13.323 20.283 1.00 91.69 222 LEU A N 1
ATOM 1749 C CA . LEU A 1 222 ? -5.922 14.109 19.235 1.00 91.69 222 LEU A CA 1
ATOM 1750 C C . LEU A 1 222 ? -5.844 13.322 17.925 1.00 91.69 222 LEU A C 1
ATOM 1752 O O . LEU A 1 222 ? -6.159 13.885 16.880 1.00 91.69 222 LEU A O 1
ATOM 1756 N N . TRP A 1 223 ? -5.569 12.015 17.974 1.00 92.81 223 TRP A N 1
ATOM 1757 C CA . TRP A 1 223 ? -5.647 11.169 16.776 1.00 92.81 223 TRP A CA 1
ATOM 1758 C C . TRP A 1 223 ? -7.062 11.143 16.190 1.00 92.81 223 TRP A C 1
ATOM 1760 O O . TRP A 1 223 ? -7.230 11.200 14.977 1.00 92.81 223 TRP A O 1
ATOM 1770 N N . ARG A 1 224 ? -8.102 11.120 17.036 1.00 94.38 224 ARG A N 1
ATOM 1771 C CA . ARG A 1 224 ? -9.505 11.232 16.603 1.00 94.38 224 ARG A CA 1
ATOM 1772 C C . ARG A 1 224 ? -9.755 12.527 15.829 1.00 94.38 224 ARG A C 1
ATOM 1774 O O . ARG A 1 224 ? -10.430 12.491 14.803 1.00 94.38 224 ARG A O 1
ATOM 1781 N N . GLN A 1 225 ? -9.224 13.653 16.308 1.00 92.62 225 GLN A N 1
ATOM 1782 C CA . GLN A 1 225 ? -9.343 14.941 15.616 1.00 92.62 225 GLN A CA 1
ATOM 1783 C C . GLN A 1 225 ? -8.617 14.930 14.269 1.00 92.62 225 GLN A C 1
ATOM 1785 O O . GLN A 1 225 ? -9.168 15.428 13.287 1.00 92.62 225 GLN A O 1
ATOM 1790 N N . ASP A 1 226 ? -7.429 14.328 14.209 1.00 91.31 226 ASP A N 1
ATOM 1791 C CA . ASP A 1 226 ? -6.669 14.204 12.966 1.00 91.31 226 ASP A CA 1
ATOM 1792 C C . ASP A 1 226 ? -7.434 13.336 11.949 1.00 91.31 226 ASP A C 1
ATOM 1794 O O . ASP A 1 226 ? -7.681 13.783 10.829 1.00 91.31 226 ASP A O 1
ATOM 1798 N N . ILE A 1 227 ? -7.932 12.158 12.352 1.00 92.88 227 ILE A N 1
ATOM 1799 C CA . ILE A 1 227 ? -8.726 11.269 11.482 1.00 92.88 227 ILE A CA 1
ATOM 1800 C C . ILE A 1 227 ? -9.971 11.979 10.959 1.00 92.88 227 ILE A C 1
ATOM 1802 O O . ILE A 1 227 ? -10.254 11.895 9.770 1.00 92.88 227 ILE A O 1
ATOM 1806 N N . GLU A 1 228 ? -10.710 12.696 11.804 1.00 93.69 228 GLU A N 1
ATOM 1807 C CA . GLU A 1 228 ? -11.898 13.434 11.358 1.00 93.69 228 GLU A CA 1
ATOM 1808 C C . GLU A 1 228 ? -11.533 14.585 10.403 1.00 93.69 228 GLU A C 1
ATOM 1810 O O . GLU A 1 228 ? -12.317 14.958 9.524 1.00 93.69 228 GLU A O 1
ATOM 1815 N N . SER A 1 229 ? -10.325 15.142 10.533 1.00 91.25 229 SER A N 1
ATOM 1816 C CA . SER A 1 229 ? -9.814 16.145 9.601 1.00 91.25 229 SER A CA 1
ATOM 1817 C C . SER A 1 229 ? -9.501 15.544 8.225 1.00 91.25 229 SER A C 1
ATOM 1819 O O . SER A 1 229 ? -9.903 16.144 7.222 1.00 91.25 229 SER A O 1
ATOM 1821 N N . TYR A 1 230 ? -8.889 14.353 8.180 1.00 90.06 230 TYR A N 1
ATOM 1822 C CA . TYR A 1 230 ? -8.489 13.643 6.958 1.00 90.06 230 TYR A CA 1
ATOM 1823 C C . TYR A 1 230 ? -9.638 12.897 6.285 1.00 90.06 230 TYR A C 1
ATOM 1825 O O . TYR A 1 230 ? -9.729 12.867 5.062 1.00 90.06 230 TYR A O 1
ATOM 1833 N N . ALA A 1 231 ? -10.524 12.296 7.071 1.00 92.94 231 ALA A N 1
ATOM 1834 C CA . ALA A 1 231 ? -11.587 11.416 6.616 1.00 92.94 231 ALA A CA 1
ATOM 1835 C C . ALA A 1 231 ? -12.886 11.676 7.399 1.00 92.94 231 ALA A C 1
ATOM 1837 O O . ALA A 1 231 ? -13.289 10.869 8.240 1.00 92.94 231 ALA A O 1
ATOM 1838 N N . PRO A 1 232 ? -13.583 12.789 7.117 1.00 94.69 232 PRO A N 1
ATOM 1839 C CA . PRO A 1 232 ? -14.773 13.174 7.866 1.00 94.69 232 PRO A CA 1
ATOM 1840 C C . PRO A 1 232 ? -15.847 12.087 7.872 1.00 94.69 232 PRO A C 1
ATOM 1842 O O . PRO A 1 232 ? -16.159 11.514 6.822 1.00 94.69 232 PRO A O 1
ATOM 1845 N N . GLY A 1 233 ? -16.422 11.815 9.042 1.00 96.12 233 GLY A N 1
ATOM 1846 C CA . GLY A 1 233 ? -17.449 10.790 9.236 1.00 96.12 233 GLY A CA 1
ATOM 1847 C C . GLY A 1 233 ? -16.949 9.343 9.129 1.00 96.12 233 GLY A C 1
ATOM 1848 O O . GLY A 1 233 ? -17.758 8.419 9.248 1.00 96.12 233 GLY A O 1
ATOM 1849 N N . TYR A 1 234 ? -15.644 9.108 8.925 1.00 97.56 234 TYR A N 1
ATOM 1850 C CA . TYR A 1 234 ? -15.080 7.755 8.903 1.00 97.56 234 TYR A CA 1
ATOM 1851 C C . TYR A 1 234 ? -15.289 7.048 10.244 1.00 97.56 234 TYR A C 1
ATOM 1853 O O . TYR A 1 234 ? -15.777 5.921 10.267 1.00 97.56 234 TYR A O 1
ATOM 1861 N N . LEU A 1 235 ? -14.968 7.716 11.359 1.00 97.56 235 LEU A N 1
ATOM 1862 C CA . LEU A 1 235 ? -15.023 7.106 12.692 1.00 97.56 235 LEU A CA 1
ATOM 1863 C C . LEU A 1 235 ? -16.448 6.743 13.114 1.00 97.56 235 LEU A C 1
ATOM 1865 O O . LEU A 1 235 ? -16.657 5.672 13.672 1.00 97.56 235 LEU A O 1
ATOM 1869 N N . GLU A 1 236 ? -17.433 7.592 12.805 1.00 97.44 236 GLU A N 1
ATOM 1870 C CA . GLU A 1 236 ? -18.850 7.289 13.055 1.00 97.44 236 GLU A CA 1
ATOM 1871 C C . GLU A 1 236 ? -19.288 6.039 12.276 1.00 97.44 236 GLU A C 1
ATOM 1873 O O . GLU A 1 236 ? -19.963 5.157 12.811 1.00 97.44 236 GLU A O 1
ATOM 1878 N N . MET A 1 237 ? -18.871 5.933 11.011 1.00 97.62 237 MET A N 1
ATOM 1879 C CA . MET A 1 237 ? -19.191 4.781 10.172 1.00 97.62 237 MET A CA 1
ATOM 1880 C C . MET A 1 237 ? -18.470 3.508 10.630 1.00 97.62 237 MET A C 1
ATOM 1882 O O . MET A 1 237 ? -19.063 2.430 10.608 1.00 97.62 237 MET A O 1
ATOM 1886 N N . GLU A 1 238 ? -17.207 3.619 11.041 1.00 98.06 238 GLU A N 1
ATOM 1887 C CA . GLU A 1 238 ? -16.424 2.508 11.576 1.00 98.06 238 GLU A CA 1
ATOM 1888 C C . GLU A 1 238 ? -17.040 1.974 12.873 1.00 98.06 238 GLU A C 1
ATOM 1890 O O . GLU A 1 238 ? -17.221 0.763 13.012 1.00 98.06 238 GLU A O 1
ATOM 1895 N N . GLU A 1 239 ? -17.431 2.866 13.786 1.00 97.06 239 GLU A N 1
ATOM 1896 C CA . GLU A 1 239 ? -18.105 2.517 15.037 1.00 97.06 239 GLU A CA 1
ATOM 1897 C C . GLU A 1 239 ? -19.443 1.813 14.770 1.00 97.06 239 GLU A C 1
ATOM 1899 O O . GLU A 1 239 ? -19.693 0.728 15.301 1.00 97.06 239 GLU A O 1
ATOM 1904 N N . ALA A 1 240 ? -20.277 2.362 13.878 1.00 96.56 240 ALA A N 1
ATOM 1905 C CA . ALA A 1 240 ? -21.547 1.746 13.487 1.00 96.56 240 ALA A CA 1
ATOM 1906 C C . ALA A 1 240 ? -21.368 0.368 12.821 1.00 96.56 240 ALA A C 1
ATOM 1908 O O . ALA A 1 240 ? -22.239 -0.499 12.934 1.00 96.56 240 ALA A O 1
ATOM 1909 N N . GLY A 1 241 ? -20.245 0.164 12.130 1.00 95.06 241 GLY A N 1
ATOM 1910 C CA . GLY A 1 241 ? -19.864 -1.093 11.492 1.00 95.06 241 GLY A CA 1
ATOM 1911 C C . GLY A 1 241 ? -19.089 -2.061 12.388 1.00 95.06 241 GLY A C 1
ATOM 1912 O O . GLY A 1 241 ? -18.657 -3.101 11.895 1.00 95.06 241 GLY A O 1
ATOM 1913 N N . GLY A 1 242 ? -18.894 -1.745 13.674 1.00 94.38 242 GLY A N 1
ATOM 1914 C CA . GLY A 1 242 ? -18.176 -2.602 14.621 1.00 94.38 242 GLY A CA 1
ATOM 1915 C C . GLY A 1 242 ? -16.685 -2.756 14.310 1.00 94.38 242 GLY A C 1
ATOM 1916 O O . GLY A 1 242 ? -16.157 -3.854 14.446 1.00 94.38 242 GLY A O 1
ATOM 1917 N N . GLY A 1 243 ? -16.030 -1.681 13.864 1.00 92.81 243 GLY A N 1
ATOM 1918 C CA . GLY A 1 243 ? -14.620 -1.669 13.450 1.00 92.81 243 GLY A CA 1
ATOM 1919 C C . GLY A 1 243 ? -14.415 -1.581 11.933 1.00 92.81 243 GLY A C 1
ATOM 1920 O O . GLY A 1 243 ? -13.280 -1.472 11.467 1.00 92.81 243 GLY A O 1
ATOM 1921 N N . MET A 1 244 ? -15.501 -1.577 11.149 1.00 96.56 244 MET A N 1
ATOM 1922 C CA . MET A 1 244 ? -15.457 -1.662 9.687 1.00 96.56 244 MET A CA 1
ATOM 1923 C C . MET A 1 244 ? -16.346 -0.622 8.997 1.00 96.56 244 MET A C 1
ATOM 1925 O O . MET A 1 244 ? -17.565 -0.761 8.946 1.00 96.56 244 MET A O 1
ATOM 1929 N N . ALA A 1 245 ? -15.739 0.376 8.349 1.00 95.94 245 ALA A N 1
ATOM 1930 C CA . ALA A 1 245 ? -16.455 1.410 7.594 1.00 95.94 245 ALA A CA 1
ATOM 1931 C C . ALA A 1 245 ? -16.862 0.945 6.171 1.00 95.94 245 ALA A C 1
ATOM 1933 O O . ALA A 1 245 ? -16.413 1.480 5.151 1.00 95.94 245 ALA A O 1
ATOM 1934 N N . VAL A 1 246 ? -17.703 -0.096 6.087 1.00 89.56 246 VAL A N 1
ATOM 1935 C CA . VAL A 1 246 ? -18.175 -0.699 4.823 1.00 89.56 246 VAL A CA 1
ATOM 1936 C C . VAL A 1 246 ? -19.130 0.256 4.101 1.00 89.56 246 VAL A C 1
ATOM 1938 O O . VAL A 1 246 ? -20.342 0.218 4.283 1.00 89.56 246 VAL A O 1
ATOM 1941 N N . GLY A 1 247 ? -18.575 1.131 3.270 1.00 89.19 247 GLY A N 1
ATOM 1942 C CA . GLY A 1 247 ? -19.340 2.159 2.560 1.00 89.19 247 GLY A CA 1
ATOM 1943 C C . GLY A 1 247 ? -18.670 3.524 2.547 1.00 89.19 247 GLY A C 1
ATOM 1944 O O . GLY A 1 247 ? -19.145 4.403 1.830 1.00 89.19 247 GLY A O 1
ATOM 1945 N N . TYR A 1 248 ? -17.559 3.688 3.273 1.00 94.88 248 TYR A N 1
ATOM 1946 C CA . TYR A 1 248 ? -16.802 4.928 3.245 1.00 94.88 248 TYR A CA 1
ATOM 1947 C C . TYR A 1 248 ? -16.346 5.221 1.815 1.00 94.88 248 TYR A C 1
ATOM 1949 O O . TYR A 1 248 ? -15.771 4.361 1.135 1.00 94.88 248 TYR A O 1
ATOM 1957 N N . ASP A 1 249 ? -16.657 6.420 1.328 1.00 92.44 249 ASP A N 1
ATOM 1958 C CA . ASP A 1 249 ? -16.253 6.831 -0.006 1.00 92.44 249 ASP A CA 1
ATOM 1959 C C . ASP A 1 249 ? -14.825 7.368 0.034 1.00 92.44 249 ASP A C 1
ATOM 1961 O O . ASP A 1 249 ? -14.560 8.396 0.648 1.00 92.44 249 ASP A O 1
ATOM 1965 N N . HIS A 1 250 ? -13.901 6.673 -0.631 1.00 90.00 250 HIS A N 1
ATOM 1966 C CA . HIS A 1 250 ? -12.481 7.039 -0.657 1.00 90.00 250 HIS A CA 1
ATOM 1967 C C . HIS A 1 250 ? -12.242 8.390 -1.350 1.00 90.00 250 HIS A C 1
ATOM 1969 O O . HIS A 1 250 ? -11.200 8.994 -1.144 1.00 90.00 250 HIS A O 1
ATOM 1975 N N . ALA A 1 251 ? -13.212 8.909 -2.110 1.00 88.62 251 ALA A N 1
ATOM 1976 C CA . ALA A 1 251 ? -13.162 10.276 -2.631 1.00 88.62 251 ALA A CA 1
ATOM 1977 C C . ALA A 1 251 ? -13.294 11.363 -1.541 1.00 88.62 251 ALA A C 1
ATOM 1979 O O . ALA A 1 251 ? -13.043 12.532 -1.820 1.00 88.62 251 ALA A O 1
ATOM 1980 N N . ASN A 1 252 ? -13.697 10.997 -0.317 1.00 90.62 252 ASN A N 1
ATOM 1981 C CA . ASN A 1 252 ? -13.829 11.926 0.809 1.00 90.62 252 ASN A CA 1
ATOM 1982 C C . ASN A 1 252 ? -12.538 12.096 1.621 1.00 90.62 252 ASN A C 1
ATOM 1984 O O . ASN A 1 252 ? -12.525 12.925 2.535 1.00 90.62 252 ASN A O 1
ATOM 1988 N N . PHE A 1 253 ? -11.476 11.344 1.308 1.00 89.00 253 PHE A N 1
ATOM 1989 C CA . PHE A 1 253 ? -10.159 11.597 1.885 1.00 89.00 253 PHE A CA 1
ATOM 1990 C C . PHE A 1 253 ? -9.681 12.996 1.493 1.00 89.00 253 PHE A C 1
ATOM 1992 O O . PHE A 1 253 ? -9.761 13.392 0.330 1.00 89.00 253 PHE A O 1
ATOM 1999 N N . ARG A 1 254 ? -9.217 13.763 2.478 1.00 85.25 254 ARG A N 1
ATOM 2000 C CA . ARG A 1 254 ? -8.732 15.128 2.289 1.00 85.25 254 ARG A CA 1
ATOM 2001 C C . ARG A 1 254 ? -7.218 15.146 2.148 1.00 85.25 254 ARG A C 1
ATOM 2003 O O . ARG A 1 254 ? -6.507 14.480 2.895 1.00 85.25 254 ARG A O 1
ATOM 2010 N N . GLU A 1 255 ? -6.747 15.965 1.222 1.00 67.50 255 GLU A N 1
ATOM 2011 C CA . GLU A 1 255 ? -5.364 16.427 1.160 1.00 67.50 255 GLU A CA 1
ATOM 2012 C C . GLU A 1 255 ? -5.277 17.669 2.054 1.00 67.50 255 GLU A C 1
ATOM 2014 O O . GLU A 1 255 ? -5.975 18.658 1.809 1.00 67.50 255 GLU A O 1
ATOM 2019 N N . CYS A 1 256 ? -4.525 17.584 3.152 1.00 48.44 256 CYS A N 1
ATOM 2020 C CA . CYS A 1 256 ? -4.281 18.712 4.054 1.00 48.44 256 CYS A CA 1
ATOM 2021 C C . CYS A 1 256 ? -2.983 19.416 3.684 1.00 48.44 256 CYS A C 1
ATOM 2023 O O . CYS A 1 256 ? -1.983 18.691 3.513 1.00 48.44 256 CYS A O 1
#

pLDDT: mean 85.92, std 10.56, range [48.44, 98.06]

Foldseek 3Di:
DDPVVVVVCVVPDDDDPDPDPDPPVLADDPVLFFLAFQEEEQEFPPDDLLLVQLVVLLLLLQDALPDPDFGLQDDDSGYYYGDDDPPDDGRQDQLCVQCSGDVRSPNVVQWDADPVGQIFGHDVFFWGWYQYPCCSFFQWTKIFGAGRSSGTDDIATAHSNCVSVVSCCGPVVVDHPVCCCVPPPQRVPCQQRGTDGQLAASLVVCVSNCVPRVPVCPHSVSSVVVCCVQQNCQNVCCVVVNNTNSPRDPVRGDGD

Secondary structure (DSSP, 8-state):
--HHHHHHHHHHSPPPSSS-SS-GGGS--TTSS----SEEE--PSSPPHHHHHHHHHHHHTTB-SSSS--BTTSSS--EEE----TTS-SSPPTTTHHIIIIITTT-GGGEEE-TTS-EEE--SSS-EEEE-HHHHHHS-EEEEEE-TTS-EEEEEEE-GGGHHHHHIIIIIS---HHHHHHH-TTTT-TTTT----TTS-HHHHHHHHHHHH-TT--HHHHHHHHHHHHSTTHHHHHHHTTS--TT--GGG----